Protein AF-A0A2R6JJR9-F1 (afdb_monomer_lite)

pLDDT: mean 79.27, std 25.03, range [27.88, 98.44]

Secondary structure (DSSP, 8-state):
----SPPPBHHHHPEEPP---TTTHHHHHHHHHHTT-SEEEEGGGTEEEETTTTEEEE--GGGEE-TT-BHHHHHHHHHHSS-EEEESSGGGT--TT-----------------------------PPP--------------------PPPP----------------------TTSEEEE-TTGGGSHHHHHHHHHHHHHHHHHHHHHHHTT--GGGGGGGS-HHHHHHHHHHHTTT----GGGG--HHHHHHHHHHS-HHHHHHTT-SSGGGGHHHHHHHHHHHHHT-TTS-S-SSTHHHHHHHHHHHHHHHHHHHHHHHTT--

Sequence (327 aa):
MDLPASDPVADAIAEPARVESKATYEDAVDEFRSRNYTYLPLPEDGEYYHVKEGWFGDLRPEQVVAPDEDLLTVMELLREAPFVLVDYGGTDAAGPGGAPSGSGSGDVPAGRWTAGQGSDEGVPELEPSGQGSDEGVPELEPSGQGSDEGVPEREPSEQGSDGDAVDGEPSGRNHGSGYGIITVSDVNKRPTHEMLYPVIAELAGLIARRIEARYDSRELFDLLDDRTVGGWVKDERKDVELHVAESMDLGEMARVLRSSPDELAKSCGFRSPEDLDDLDRIRDLRNRVMHANRSLVRRREDIGTTLETVERAVGLIERANSGAAFE

Radius of gyration: 27.7 Å; chains: 1; bounding box: 57×89×66 Å

Foldseek 3Di:
DDDDDLQQFPLNLWDQADADAPVCVVVCLVVCVVVVHQWHHHVVHQWIAGSPVGDIDGNDPLLEAERSHHVLSLLVCQLPDQKGKYFQPVPVVDDPDDDPPPPPDDDDPDPDDDDDDDDDDDDDDDDDDDDDDDDDDDDDDDDDDDDDDDDDDDDDDDDDDPDDPDPDDPPDPPSVRRMTMGGLQSCLALSVLVNLVVLLVLLLVQLLVLCVVPDAQVVLPVLDDPVLVVVVVVCVVVVNPDRSSVSDALVSSLSCCLVDPVVSVVLLQDPDNVLSVLSVLSSVLVVQSVDSVHGSGDDSNSSVSNSVSSVSSVNSSVRNVVVVVPD

Structure (mmCIF, N/CA/C/O backbone):
data_AF-A0A2R6JJR9-F1
#
_entry.id   AF-A0A2R6JJR9-F1
#
loop_
_atom_site.group_PDB
_atom_site.id
_atom_site.type_symbol
_atom_site.label_atom_id
_atom_site.label_alt_id
_atom_site.label_comp_id
_atom_site.label_asym_id
_atom_site.label_entity_id
_atom_site.label_seq_id
_atom_site.pdbx_PDB_ins_code
_atom_site.Cartn_x
_atom_site.Cartn_y
_atom_site.Cartn_z
_atom_site.occupancy
_atom_site.B_iso_or_equiv
_atom_site.auth_seq_id
_atom_site.auth_comp_id
_atom_site.auth_asym_id
_atom_site.auth_atom_id
_atom_site.pdbx_PDB_model_num
ATOM 1 N N . MET A 1 1 ? -5.833 10.684 -16.729 1.00 40.06 1 MET A N 1
ATOM 2 C CA . MET A 1 1 ? -5.465 9.299 -17.064 1.00 40.06 1 MET A CA 1
ATOM 3 C C . MET A 1 1 ? -6.262 8.473 -16.085 1.00 40.06 1 MET A C 1
ATOM 5 O O . MET A 1 1 ? -6.005 8.600 -14.899 1.00 40.06 1 MET A O 1
ATOM 9 N N . ASP A 1 2 ? -7.337 7.842 -16.556 1.00 39.12 2 ASP A N 1
ATOM 10 C CA . ASP A 1 2 ? -8.269 7.109 -15.695 1.00 39.12 2 ASP A CA 1
ATOM 11 C C . ASP A 1 2 ? -7.633 5.783 -15.290 1.00 39.12 2 ASP A C 1
ATOM 13 O O . ASP A 1 2 ? -7.349 4.940 -16.144 1.00 39.12 2 ASP A O 1
ATOM 17 N N . LEU A 1 3 ? -7.392 5.623 -13.993 1.00 41.38 3 LEU A N 1
ATOM 18 C CA . LEU A 1 3 ? -7.076 4.332 -13.403 1.00 41.38 3 LEU A CA 1
ATOM 19 C C . LEU A 1 3 ? -8.398 3.570 -13.201 1.00 41.38 3 LEU A C 1
ATOM 21 O O . LEU A 1 3 ? -9.334 4.124 -12.624 1.00 41.38 3 LEU A O 1
ATOM 25 N N . PRO A 1 4 ? -8.523 2.325 -13.687 1.00 38.62 4 PRO A N 1
ATOM 26 C CA . PRO A 1 4 ? -9.709 1.515 -13.470 1.00 38.62 4 PRO A CA 1
ATOM 27 C C . PRO A 1 4 ? -9.610 0.808 -12.114 1.00 38.62 4 PRO A C 1
ATOM 29 O O . PRO A 1 4 ? -8.845 -0.139 -11.970 1.00 38.62 4 PRO A O 1
ATOM 32 N N . ALA A 1 5 ? -10.373 1.276 -11.133 1.00 47.69 5 ALA A N 1
ATOM 33 C CA . ALA A 1 5 ? -10.938 0.537 -9.999 1.00 47.69 5 ALA A CA 1
ATOM 34 C C . ALA A 1 5 ? -11.507 1.587 -9.044 1.00 47.69 5 ALA A C 1
ATOM 36 O O . ALA A 1 5 ? -10.912 2.649 -8.892 1.00 47.69 5 ALA A O 1
ATOM 37 N N . SER A 1 6 ? -12.646 1.326 -8.403 1.00 60.94 6 SER A N 1
ATOM 38 C CA . SER A 1 6 ? -13.014 2.117 -7.228 1.00 60.94 6 SER A CA 1
ATOM 39 C C . SER A 1 6 ? -11.827 2.088 -6.269 1.00 60.94 6 SER A C 1
ATOM 41 O O . SER A 1 6 ? -11.412 0.983 -5.897 1.00 60.94 6 SER A O 1
ATOM 43 N N . ASP A 1 7 ? -11.280 3.252 -5.913 1.00 78.19 7 ASP A N 1
ATOM 44 C CA . ASP A 1 7 ? -10.229 3.324 -4.904 1.00 78.19 7 ASP A CA 1
ATOM 45 C C . ASP A 1 7 ? -10.719 2.522 -3.695 1.00 78.19 7 ASP A C 1
ATOM 47 O O . ASP A 1 7 ? -11.843 2.744 -3.232 1.00 78.19 7 ASP A O 1
ATOM 51 N N . PRO A 1 8 ? -9.992 1.481 -3.264 1.00 86.06 8 PRO A N 1
ATOM 52 C CA . PRO A 1 8 ? -10.435 0.698 -2.133 1.00 86.06 8 PRO A CA 1
ATOM 53 C C . PRO A 1 8 ? -10.506 1.635 -0.933 1.00 86.06 8 PRO A C 1
ATOM 55 O O . PRO A 1 8 ? -9.576 2.390 -0.658 1.00 86.06 8 PRO A O 1
ATOM 58 N N . VAL A 1 9 ? -11.649 1.591 -0.261 1.00 95.12 9 VAL A N 1
ATOM 59 C CA . VAL A 1 9 ? -12.008 2.511 0.818 1.00 95.12 9 VAL A CA 1
ATOM 60 C C . VAL A 1 9 ? -11.880 1.841 2.182 1.00 95.12 9 VAL A C 1
ATOM 62 O O . VAL A 1 9 ? -11.740 0.618 2.281 1.00 95.12 9 VAL A O 1
ATOM 65 N N . ALA A 1 10 ? -11.962 2.633 3.247 1.00 96.50 10 ALA A N 1
ATOM 66 C CA . ALA A 1 10 ? -11.899 2.183 4.634 1.00 96.50 10 ALA A CA 1
ATOM 67 C C . ALA A 1 10 ? -12.808 0.970 4.924 1.00 96.50 10 ALA A C 1
ATOM 69 O O . ALA A 1 10 ? -12.357 -0.008 5.528 1.00 96.50 10 ALA A O 1
ATOM 70 N N . ASP A 1 11 ? -14.054 0.979 4.434 1.00 95.62 11 ASP A N 1
ATOM 71 C CA . ASP A 1 11 ? -15.008 -0.126 4.622 1.00 95.62 11 ASP A CA 1
ATOM 72 C C . ASP A 1 11 ? -14.499 -1.477 4.088 1.00 95.62 11 ASP A C 1
ATOM 74 O O . ASP A 1 11 ? -14.775 -2.534 4.660 1.00 95.62 11 ASP A O 1
ATOM 78 N N . ALA A 1 12 ? -13.683 -1.464 3.029 1.00 95.62 12 ALA A N 1
ATOM 79 C CA . ALA A 1 12 ? -13.187 -2.687 2.407 1.00 95.62 12 ALA A CA 1
ATOM 80 C C . ALA A 1 12 ? -12.312 -3.521 3.360 1.00 95.62 12 ALA A C 1
ATOM 82 O O . ALA A 1 12 ? -12.248 -4.749 3.223 1.00 95.62 12 ALA A O 1
ATOM 83 N N . ILE A 1 13 ? -11.652 -2.875 4.329 1.00 96.44 13 ILE A N 1
ATOM 84 C CA . ILE A 1 13 ? -10.764 -3.537 5.295 1.00 96.44 13 ILE A CA 1
ATOM 85 C C . ILE A 1 13 ? -11.248 -3.454 6.742 1.00 96.44 13 ILE A C 1
ATOM 87 O O . ILE A 1 13 ? -10.651 -4.113 7.594 1.00 96.44 13 ILE A O 1
ATOM 91 N N . ALA A 1 14 ? -12.296 -2.689 7.037 1.00 97.00 14 ALA A N 1
ATOM 92 C CA . ALA A 1 14 ? -12.828 -2.564 8.386 1.00 97.00 14 ALA A CA 1
ATOM 93 C C . ALA A 1 14 ? -13.440 -3.877 8.893 1.00 97.00 14 ALA A C 1
ATOM 95 O O . ALA A 1 14 ? -14.083 -4.624 8.154 1.00 97.00 14 ALA A O 1
ATOM 96 N N . GLU A 1 15 ? -13.232 -4.155 10.179 1.00 95.19 15 GLU A N 1
ATOM 97 C CA . GLU A 1 15 ? -13.967 -5.189 10.907 1.00 95.19 15 GLU A CA 1
ATOM 98 C C . GLU A 1 15 ? -15.086 -4.548 11.733 1.00 95.19 15 GLU A C 1
ATOM 100 O O . GLU A 1 15 ? -14.897 -3.442 12.243 1.00 95.19 15 GLU A O 1
ATOM 105 N N . PRO A 1 16 ? -16.232 -5.218 11.938 1.00 94.38 16 PRO A N 1
ATOM 106 C CA . PRO A 1 16 ? -17.281 -4.709 12.812 1.00 94.38 16 PRO A CA 1
ATOM 107 C C . PRO A 1 16 ? -16.747 -4.390 14.215 1.00 94.38 16 PRO A C 1
ATOM 109 O O . PRO A 1 16 ? -16.177 -5.252 14.892 1.00 94.38 16 PRO A O 1
ATOM 112 N N . ALA A 1 17 ? -16.961 -3.157 14.671 1.00 93.94 17 ALA A N 1
ATOM 113 C CA . ALA A 1 17 ? -16.521 -2.707 15.981 1.00 93.94 17 ALA A CA 1
ATOM 114 C C . ALA A 1 17 ? -17.682 -2.728 16.968 1.00 93.94 17 ALA A C 1
ATOM 116 O O . ALA A 1 17 ? -18.735 -2.130 16.740 1.00 93.94 17 ALA A O 1
ATOM 117 N N . ARG A 1 18 ? -17.469 -3.367 18.119 1.00 93.81 18 ARG A N 1
ATOM 118 C CA . ARG A 1 18 ? -18.309 -3.113 19.285 1.00 93.81 18 ARG A CA 1
ATOM 119 C C . ARG A 1 18 ? -17.756 -1.894 20.015 1.00 93.81 18 ARG A C 1
ATOM 121 O O . ARG A 1 18 ? -16.581 -1.874 20.375 1.00 93.81 18 ARG A O 1
ATOM 128 N N . VAL A 1 19 ? -18.618 -0.911 20.221 1.00 94.12 19 VAL A N 1
ATOM 129 C CA . VAL A 1 19 ? -18.321 0.329 20.938 1.00 94.12 19 VAL A CA 1
ATOM 130 C C . VAL A 1 19 ? -19.125 0.370 22.234 1.00 94.12 19 VAL A C 1
ATOM 132 O O . VAL A 1 19 ? -20.169 -0.275 22.332 1.00 94.12 19 VAL A O 1
ATOM 135 N N . GLU A 1 20 ? -18.628 1.088 23.233 1.00 95.25 20 GLU A N 1
ATOM 136 C CA . GLU A 1 20 ? -19.298 1.271 24.527 1.00 95.25 20 GLU A CA 1
ATOM 137 C C . GLU A 1 20 ? -19.241 2.749 24.940 1.00 95.25 20 GLU A C 1
ATOM 139 O O . GLU A 1 20 ? -18.676 3.577 24.231 1.00 95.25 20 GLU A O 1
ATOM 144 N N . SER A 1 21 ? -19.809 3.080 26.099 1.00 95.56 21 SER A N 1
ATOM 145 C CA . SER A 1 21 ? -19.647 4.390 26.741 1.00 95.56 21 SER A CA 1
ATOM 146 C C . SER A 1 21 ? -18.877 4.252 28.054 1.00 95.56 21 SER A C 1
ATOM 148 O O . SER A 1 21 ? -18.815 3.167 28.639 1.00 95.56 21 SER A O 1
ATOM 150 N N . LYS A 1 22 ? -18.370 5.351 28.611 1.00 96.12 22 LYS A N 1
ATOM 151 C CA . LYS A 1 22 ? -17.811 5.402 29.973 1.00 96.12 22 LYS A CA 1
ATOM 152 C C . LYS A 1 22 ? -18.778 4.907 31.046 1.00 96.12 22 LYS A C 1
ATOM 154 O O . LYS A 1 22 ? -18.336 4.487 32.111 1.00 96.12 22 LYS A O 1
ATOM 159 N N . ALA A 1 23 ? -20.084 4.963 30.797 1.00 96.06 23 ALA A N 1
ATOM 160 C CA . ALA A 1 23 ? -21.083 4.458 31.730 1.00 96.06 23 ALA A CA 1
ATOM 161 C C . ALA A 1 23 ? -21.238 2.929 31.674 1.00 96.06 23 ALA A C 1
ATOM 163 O O . ALA A 1 23 ? -21.676 2.343 32.661 1.00 96.06 23 ALA A O 1
ATOM 164 N N . THR A 1 24 ? -20.895 2.292 30.549 1.00 95.44 24 THR A N 1
ATOM 165 C CA . THR A 1 24 ? -21.134 0.858 30.297 1.00 95.44 24 THR A CA 1
ATOM 166 C C . THR A 1 24 ? -19.859 0.035 30.107 1.00 95.44 24 THR A C 1
ATOM 168 O O . THR A 1 24 ? -19.922 -1.193 30.113 1.00 95.44 24 THR A O 1
ATOM 171 N N . TYR A 1 25 ? -18.688 0.671 29.972 1.00 96.50 25 TYR A N 1
ATOM 172 C CA . TYR A 1 25 ? -17.451 -0.028 29.609 1.00 96.50 25 TYR A CA 1
ATOM 173 C C . TYR A 1 25 ? -17.051 -1.115 30.617 1.00 96.50 25 TYR A C 1
ATOM 175 O O . TYR A 1 25 ? -16.589 -2.172 30.196 1.00 96.50 25 TYR A O 1
ATOM 183 N N . GLU A 1 26 ? -17.246 -0.898 31.925 1.00 96.69 26 GLU A N 1
ATOM 184 C CA . GLU A 1 26 ? -16.832 -1.850 32.972 1.00 96.69 26 GLU A CA 1
ATOM 185 C C . GLU A 1 26 ? -17.475 -3.226 32.780 1.00 96.69 26 GLU A C 1
ATOM 187 O O . GLU A 1 26 ? -16.796 -4.243 32.921 1.00 96.69 26 GLU A O 1
ATOM 192 N N . ASP A 1 27 ? -18.742 -3.250 32.358 1.00 95.25 27 ASP A N 1
ATOM 193 C CA . ASP A 1 27 ? -19.488 -4.480 32.091 1.00 95.25 27 ASP A CA 1
ATOM 194 C C . ASP A 1 27 ? -18.963 -5.215 30.842 1.00 95.25 27 ASP A C 1
ATOM 196 O O . ASP A 1 27 ? -19.066 -6.440 30.738 1.00 95.25 27 ASP A O 1
ATOM 200 N N . ALA A 1 28 ? -18.368 -4.487 29.892 1.00 95.00 28 ALA A N 1
ATOM 201 C CA . ALA A 1 28 ? -17.847 -5.028 28.637 1.00 95.00 28 ALA A CA 1
ATOM 202 C C . ALA A 1 28 ? -16.363 -5.437 28.704 1.00 95.00 28 ALA A C 1
ATOM 204 O O . ALA A 1 28 ? -15.919 -6.274 27.911 1.00 95.00 28 ALA A O 1
ATOM 205 N N . VAL A 1 29 ? -15.576 -4.885 29.637 1.00 96.62 29 VAL A N 1
ATOM 206 C CA . VAL A 1 29 ? -14.116 -5.102 29.711 1.00 96.62 29 VAL A CA 1
ATOM 207 C C . VAL A 1 29 ? -13.753 -6.582 29.831 1.00 96.62 29 VAL A C 1
ATOM 209 O O . VAL A 1 29 ? -12.819 -7.037 29.165 1.00 96.62 29 VAL A O 1
ATOM 212 N N . ASP A 1 30 ? -14.478 -7.352 30.643 1.00 95.81 30 ASP A N 1
ATOM 213 C CA . ASP A 1 30 ? -14.195 -8.780 30.824 1.00 95.81 30 ASP A CA 1
ATOM 214 C C . ASP A 1 30 ? -14.469 -9.594 29.553 1.00 95.81 30 ASP A C 1
ATOM 216 O O . ASP A 1 30 ? -13.691 -10.490 29.210 1.00 95.81 30 ASP A O 1
ATOM 220 N N . GLU A 1 31 ? -15.512 -9.243 28.798 1.00 94.44 31 GLU A N 1
ATOM 221 C CA . GLU A 1 31 ? -15.790 -9.861 27.501 1.00 94.44 31 GLU A CA 1
ATOM 222 C C . GLU A 1 31 ? -14.672 -9.550 26.502 1.00 94.44 31 GLU A C 1
ATOM 224 O O . GLU A 1 31 ? -14.120 -10.468 25.889 1.00 94.44 31 GLU A O 1
ATOM 229 N N . PHE A 1 32 ? -14.281 -8.280 26.378 1.00 95.25 32 PHE A N 1
ATOM 230 C CA . PHE A 1 32 ? -13.200 -7.862 25.483 1.00 95.25 32 PHE A CA 1
ATOM 231 C C . PHE A 1 32 ? -11.877 -8.542 25.837 1.00 95.25 32 PHE A C 1
ATOM 233 O O . PHE A 1 32 ? -11.164 -9.026 24.954 1.00 95.25 32 PHE A O 1
ATOM 240 N N . ARG A 1 33 ? -11.580 -8.660 27.135 1.00 95.62 33 ARG A N 1
ATOM 241 C CA . ARG A 1 33 ? -10.405 -9.376 27.637 1.00 95.62 33 ARG A CA 1
ATOM 242 C C . ARG A 1 33 ? -10.459 -10.859 27.276 1.00 95.62 33 ARG A C 1
ATOM 244 O O . ARG A 1 33 ? -9.451 -11.402 26.832 1.00 95.62 33 ARG A O 1
ATOM 251 N N . SER A 1 34 ? -11.620 -11.505 27.413 1.00 95.31 34 SER A N 1
ATOM 252 C CA . SER A 1 34 ? -11.801 -12.922 27.059 1.00 95.31 34 SER A CA 1
ATOM 253 C C . SER A 1 34 ? -11.614 -13.198 25.561 1.00 95.31 34 SER A C 1
ATOM 255 O O . SER A 1 34 ? -11.150 -14.272 25.186 1.00 95.31 34 SER A O 1
ATOM 257 N N . ARG A 1 35 ? -11.917 -12.206 24.713 1.00 93.88 35 ARG A N 1
ATOM 258 C CA . ARG A 1 35 ? -11.716 -12.243 23.256 1.00 93.88 35 ARG A CA 1
ATOM 259 C C . ARG A 1 35 ? -10.340 -11.747 22.813 1.00 93.88 35 ARG A C 1
ATOM 261 O O . ARG A 1 35 ? -10.064 -11.721 21.620 1.00 93.88 35 ARG A O 1
ATOM 268 N N . ASN A 1 36 ? -9.471 -11.390 23.761 1.00 94.62 36 ASN A N 1
ATOM 269 C CA . ASN A 1 36 ? -8.127 -10.875 23.507 1.00 94.62 36 ASN A CA 1
ATOM 270 C C . ASN A 1 36 ? -8.108 -9.594 22.645 1.00 94.62 36 ASN A C 1
ATOM 272 O O . ASN A 1 36 ? -7.171 -9.364 21.879 1.00 94.62 36 ASN A O 1
ATOM 276 N N . TYR A 1 37 ? -9.132 -8.746 22.776 1.00 94.38 37 TYR A N 1
ATOM 277 C CA . TYR A 1 37 ? -9.118 -7.418 22.171 1.00 94.38 37 TYR A CA 1
ATOM 278 C C . TYR A 1 37 ? -8.185 -6.483 22.942 1.00 94.38 37 TYR A C 1
ATOM 280 O O . TYR A 1 37 ? -8.121 -6.510 24.172 1.00 94.38 37 TYR A O 1
ATOM 288 N N . THR A 1 38 ? -7.448 -5.649 22.205 1.00 96.38 38 THR A N 1
ATOM 289 C CA . THR A 1 38 ? -6.488 -4.706 22.804 1.00 96.38 38 THR A CA 1
ATOM 290 C C . THR A 1 38 ? -7.173 -3.413 23.243 1.00 96.38 38 THR A C 1
ATOM 292 O O . THR A 1 38 ? -6.866 -2.887 24.314 1.00 96.38 38 THR A O 1
ATOM 295 N N . TYR A 1 39 ? -8.132 -2.941 22.445 1.00 97.50 39 TYR A N 1
ATOM 296 C CA . TYR A 1 39 ? -8.800 -1.658 22.624 1.00 97.50 39 TYR A CA 1
ATOM 297 C C . TYR A 1 39 ? -10.319 -1.838 22.658 1.00 97.50 39 TYR A C 1
ATOM 299 O O . TYR A 1 39 ? -10.865 -2.650 21.911 1.00 97.50 39 TYR A O 1
ATOM 307 N N . LEU A 1 40 ? -10.978 -1.072 23.524 1.00 97.50 40 LEU A N 1
ATOM 308 C CA . LEU A 1 40 ? -12.426 -0.890 23.568 1.00 97.50 40 LEU A CA 1
ATOM 309 C C . LEU A 1 40 ? -12.730 0.577 23.211 1.00 97.50 40 LEU A C 1
ATOM 311 O O . LEU A 1 40 ? -12.427 1.453 24.024 1.00 97.50 40 LEU A O 1
ATOM 315 N N . PRO A 1 41 ? -13.256 0.870 22.010 1.00 97.44 41 PRO A N 1
ATOM 316 C CA . PRO A 1 41 ? -13.548 2.241 21.598 1.00 97.44 41 PRO A CA 1
ATOM 317 C C . PRO A 1 41 ? -14.772 2.821 22.321 1.00 97.44 41 PRO A C 1
ATOM 319 O O . PRO A 1 41 ? -15.778 2.126 22.483 1.00 97.44 41 PRO A O 1
ATOM 322 N N . LEU A 1 42 ? -14.687 4.098 22.711 1.00 97.19 42 LEU A N 1
ATOM 323 C CA . LEU A 1 42 ? -15.734 4.862 23.401 1.00 97.19 42 LEU A CA 1
ATOM 324 C C . LEU A 1 42 ? -16.021 6.176 22.639 1.00 97.19 42 LEU A C 1
ATOM 326 O O . LEU A 1 42 ? -15.681 7.261 23.117 1.00 97.19 42 LEU A O 1
ATOM 330 N N . PRO A 1 43 ? -16.584 6.106 21.417 1.00 95.75 43 PRO A N 1
ATOM 331 C CA . PRO A 1 43 ? -16.668 7.256 20.517 1.00 95.75 43 PRO A CA 1
ATOM 332 C C . PRO A 1 43 ? -17.527 8.404 21.061 1.00 95.75 43 PRO A C 1
ATOM 334 O O . PRO A 1 43 ? -17.165 9.561 20.865 1.00 95.75 43 PRO A O 1
ATOM 337 N N . GLU A 1 44 ? -18.609 8.115 21.794 1.00 94.12 44 GLU A N 1
ATOM 338 C CA . GLU A 1 44 ? -19.463 9.147 22.411 1.00 94.12 44 GLU A CA 1
ATOM 339 C C . GLU A 1 44 ? -18.725 9.970 23.480 1.00 94.12 44 GLU A C 1
ATOM 341 O O . GLU A 1 44 ? -19.036 11.144 23.690 1.00 94.12 44 GLU A O 1
ATOM 346 N N . ASP A 1 45 ? -17.730 9.366 24.131 1.00 97.19 45 ASP A N 1
ATOM 347 C CA . ASP A 1 45 ? -16.900 10.000 25.156 1.00 97.19 45 ASP A CA 1
ATOM 348 C C . ASP A 1 45 ? -15.604 10.603 24.584 1.00 97.19 45 ASP A C 1
ATOM 350 O O . ASP A 1 45 ? -14.875 11.284 25.306 1.00 97.19 45 ASP A O 1
ATOM 354 N N . GLY A 1 46 ? -15.308 10.378 23.297 1.00 96.94 46 GLY A N 1
ATOM 355 C CA . GLY A 1 46 ? -14.060 10.816 22.666 1.00 96.94 46 GLY A CA 1
ATOM 356 C C . GLY A 1 46 ? -12.823 10.100 23.213 1.00 96.94 46 GLY A C 1
ATOM 357 O O . GLY A 1 46 ? -11.738 10.678 23.251 1.00 96.94 46 GLY A O 1
ATOM 358 N N . GLU A 1 47 ? -12.964 8.844 23.643 1.00 98.25 47 GLU A N 1
ATOM 359 C CA . GLU A 1 47 ? -11.893 8.062 24.268 1.00 98.25 47 GLU A CA 1
ATOM 360 C C . GLU A 1 47 ? -11.876 6.605 23.789 1.00 98.25 47 GLU A C 1
ATOM 362 O O . GLU A 1 47 ? -12.721 6.129 23.029 1.00 98.25 47 GLU A O 1
ATOM 367 N N . TYR A 1 48 ? -10.883 5.859 24.256 1.00 98.12 48 TYR A N 1
ATOM 368 C CA . TYR A 1 48 ? -10.854 4.407 24.201 1.00 98.12 48 TYR A CA 1
ATOM 369 C C . TYR A 1 48 ? -10.198 3.842 25.458 1.00 98.12 48 TYR A C 1
ATOM 371 O O . TYR A 1 48 ? -9.382 4.494 26.109 1.00 98.12 48 TYR A O 1
ATOM 379 N N . TYR A 1 49 ? -10.523 2.598 25.790 1.00 98.25 49 TYR A N 1
ATOM 380 C CA . TYR A 1 49 ? -9.949 1.894 26.930 1.00 98.25 49 TYR A CA 1
ATOM 381 C C . TYR A 1 49 ? -8.959 0.816 26.474 1.00 98.25 49 TYR A C 1
ATOM 383 O O . TYR A 1 49 ? -9.287 -0.048 25.655 1.00 98.25 49 TYR A O 1
ATOM 391 N N . HIS A 1 50 ? -7.740 0.835 27.017 1.00 98.19 50 HIS A N 1
ATOM 392 C CA . HIS A 1 50 ? -6.738 -0.199 26.771 1.00 98.19 50 HIS A CA 1
ATOM 393 C C . HIS A 1 50 ? -6.986 -1.406 27.690 1.00 98.19 50 HIS A C 1
ATOM 395 O O . HIS A 1 50 ? -6.524 -1.452 28.829 1.00 98.19 50 HIS A O 1
ATOM 401 N N . VAL A 1 51 ? -7.638 -2.447 27.171 1.00 97.12 51 VAL A N 1
ATOM 402 C CA . VAL A 1 51 ? -8.193 -3.583 27.942 1.00 97.12 51 VAL A CA 1
ATOM 403 C C . VAL A 1 51 ? -7.161 -4.294 28.830 1.00 97.12 51 VAL A C 1
ATOM 405 O O . VAL A 1 51 ? -7.461 -4.708 29.956 1.00 97.12 51 VAL A O 1
ATOM 408 N N . LYS A 1 52 ? -5.935 -4.454 28.319 1.00 95.94 52 LYS A N 1
ATOM 409 C CA . LYS A 1 52 ? -4.844 -5.156 29.015 1.00 95.94 52 LYS A CA 1
ATOM 410 C C . LYS A 1 52 ? -4.124 -4.307 30.068 1.00 95.94 52 LYS A C 1
ATOM 412 O O . LYS A 1 52 ? -3.713 -4.848 31.088 1.00 95.94 52 LYS A O 1
ATOM 417 N N . GLU A 1 53 ? -3.938 -3.017 29.806 1.00 97.56 53 GLU A N 1
ATOM 418 C CA . GLU A 1 53 ? -3.129 -2.123 30.645 1.00 97.56 53 GLU A CA 1
ATOM 419 C C . GLU A 1 53 ? -3.983 -1.274 31.593 1.00 97.56 53 GLU A C 1
ATOM 421 O O . GLU A 1 53 ? -3.473 -0.755 32.581 1.00 97.56 53 GLU A O 1
ATOM 426 N N . GLY A 1 54 ? -5.289 -1.188 31.340 1.00 97.56 54 GLY A N 1
ATOM 427 C CA . GLY A 1 54 ? -6.264 -0.605 32.249 1.00 97.56 54 GLY A CA 1
ATOM 428 C C . GLY A 1 54 ? -6.290 0.923 32.286 1.00 97.56 54 GLY A C 1
ATOM 429 O O . GLY A 1 54 ? -6.656 1.484 33.316 1.00 97.56 54 GLY A O 1
ATOM 430 N N . TRP A 1 55 ? -5.897 1.596 31.203 1.00 98.00 55 TRP A N 1
ATOM 431 C CA . TRP A 1 55 ? -5.899 3.059 31.090 1.00 98.00 55 TRP A CA 1
ATOM 432 C C . TRP A 1 55 ? -6.766 3.548 29.922 1.00 98.00 55 TRP A C 1
ATOM 434 O O . TRP A 1 55 ? -7.069 2.789 28.999 1.00 98.00 55 TRP A O 1
ATOM 444 N N . PHE A 1 56 ? -7.164 4.821 29.984 1.00 98.25 56 PHE A N 1
ATOM 445 C CA . PHE A 1 56 ? -7.940 5.511 28.951 1.00 98.25 56 PHE A CA 1
ATOM 446 C C . PHE A 1 56 ? -7.039 6.370 28.074 1.00 98.25 56 PHE A C 1
ATOM 448 O O . PHE A 1 56 ? -6.209 7.116 28.598 1.00 98.25 56 PHE A O 1
ATOM 455 N N . GLY A 1 57 ? -7.216 6.270 26.761 1.00 97.94 57 GLY A N 1
ATOM 456 C CA . GLY A 1 57 ? -6.585 7.148 25.786 1.00 97.94 57 GLY A CA 1
ATOM 457 C C . GLY A 1 57 ? -7.602 8.025 25.073 1.00 97.94 57 GLY A C 1
ATOM 458 O O . GLY A 1 57 ? -8.767 7.652 24.950 1.00 97.94 57 GLY A O 1
ATOM 459 N N . ASP A 1 58 ? -7.133 9.163 24.572 1.00 98.12 58 ASP A N 1
ATOM 460 C CA . ASP A 1 58 ? -7.951 10.095 23.800 1.00 98.12 58 ASP A CA 1
ATOM 461 C C . ASP A 1 58 ? -8.212 9.531 22.395 1.00 98.12 58 ASP A C 1
ATOM 463 O O . ASP A 1 58 ? -7.276 9.138 21.691 1.00 98.12 58 ASP A O 1
ATOM 467 N N . LEU A 1 59 ? -9.477 9.508 21.974 1.00 97.81 59 LEU A N 1
ATOM 468 C CA . LEU A 1 59 ? -9.882 9.202 20.605 1.00 97.81 59 LEU A CA 1
ATOM 469 C C . LEU A 1 59 ? -10.048 10.524 19.855 1.00 97.81 59 LEU A C 1
ATOM 471 O O . LEU A 1 59 ? -11.016 11.258 20.053 1.00 97.81 59 LEU A O 1
ATOM 475 N N . ARG A 1 60 ? -9.077 10.844 19.001 1.00 97.50 60 ARG A N 1
ATOM 476 C CA . ARG A 1 60 ? -9.081 12.098 18.241 1.00 97.50 60 ARG A CA 1
ATOM 477 C C . ARG A 1 60 ? -10.190 12.076 17.178 1.00 97.50 60 ARG A C 1
ATOM 479 O O . ARG A 1 60 ? -10.409 11.014 16.591 1.00 97.50 60 ARG A O 1
ATOM 486 N N . PRO A 1 61 ? -10.839 13.212 16.863 1.00 96.31 61 PRO A N 1
ATOM 487 C CA . PRO A 1 61 ? -11.868 13.270 15.823 1.00 96.31 61 PRO A CA 1
ATOM 488 C C . PRO A 1 61 ? -11.403 12.729 14.465 1.00 96.31 61 PRO A C 1
ATOM 490 O O . PRO A 1 61 ? -12.167 12.064 13.780 1.00 96.31 61 PRO A O 1
ATOM 493 N N . GLU A 1 62 ? -10.135 12.939 14.105 1.00 97.06 62 GLU A N 1
ATOM 494 C CA . GLU A 1 62 ? -9.554 12.478 12.838 1.00 97.06 62 GLU A CA 1
ATOM 495 C C . GLU A 1 62 ? -9.378 10.951 12.783 1.00 97.06 62 GLU A C 1
ATOM 497 O O . GLU A 1 62 ? -9.164 10.397 11.713 1.00 97.06 62 GLU A O 1
ATOM 502 N N . GLN A 1 63 ? -9.460 10.248 13.921 1.00 97.44 63 GLN A N 1
ATOM 503 C CA . GLN A 1 63 ? -9.457 8.781 13.950 1.00 97.44 63 GLN A CA 1
ATOM 504 C C . GLN A 1 63 ? -10.812 8.179 13.578 1.00 97.44 63 GLN A C 1
ATOM 506 O O . GLN A 1 63 ? -10.901 6.956 13.500 1.00 97.44 63 GLN A O 1
ATOM 511 N N . VAL A 1 64 ? -11.855 8.990 13.401 1.00 97.12 64 VAL A N 1
ATOM 512 C CA . VAL A 1 64 ? -13.179 8.543 12.967 1.00 97.12 64 VAL A CA 1
ATOM 513 C C . VAL A 1 64 ? -13.366 8.986 11.521 1.00 97.12 64 VAL A C 1
ATOM 515 O O . VAL A 1 64 ? -13.493 10.176 11.244 1.00 97.12 64 VAL A O 1
ATOM 518 N N . VAL A 1 65 ? -13.346 8.028 10.600 1.00 96.81 65 VAL A N 1
ATOM 519 C CA . VAL A 1 65 ? -13.412 8.273 9.156 1.00 96.81 65 VAL A CA 1
ATOM 520 C C . VAL A 1 65 ? -14.731 7.794 8.565 1.00 96.81 65 VAL A C 1
ATOM 522 O O . VAL A 1 65 ? -15.423 6.951 9.143 1.00 96.81 65 VAL A O 1
ATOM 525 N N . ALA A 1 66 ? -15.077 8.329 7.398 1.00 95.31 66 ALA A N 1
ATOM 526 C CA . ALA A 1 66 ? -16.222 7.857 6.636 1.00 95.31 66 ALA A CA 1
ATOM 527 C C . ALA A 1 66 ? -15.932 6.482 5.988 1.00 95.31 66 ALA A C 1
ATOM 529 O O . ALA A 1 66 ? -14.767 6.128 5.786 1.00 95.31 66 ALA A O 1
ATOM 530 N N . PRO A 1 67 ? -16.963 5.689 5.640 1.00 95.12 67 PRO A N 1
ATOM 531 C CA . PRO A 1 67 ? -16.782 4.385 4.995 1.00 95.12 67 PRO A CA 1
ATOM 532 C C . PRO A 1 67 ? -16.060 4.458 3.649 1.00 95.12 67 PRO A C 1
ATOM 534 O O . PRO A 1 67 ? -15.368 3.509 3.282 1.00 95.12 67 PRO A O 1
ATOM 537 N N . ASP A 1 68 ? -16.219 5.578 2.942 1.00 94.31 68 ASP A N 1
ATOM 538 C CA . ASP A 1 68 ? -15.628 5.889 1.644 1.00 94.31 68 ASP A CA 1
ATOM 539 C C . ASP A 1 68 ? -14.266 6.604 1.734 1.00 94.31 68 ASP A C 1
ATOM 541 O O . ASP A 1 68 ? -13.734 7.032 0.713 1.00 94.31 68 ASP A O 1
ATOM 545 N N . GLU A 1 69 ? -13.684 6.723 2.933 1.00 95.88 69 GLU A N 1
ATOM 546 C CA . GLU A 1 69 ? -12.359 7.320 3.113 1.00 95.88 69 GLU A CA 1
ATOM 547 C C . GLU A 1 69 ? -11.269 6.493 2.416 1.00 95.88 69 GLU A C 1
ATOM 549 O O . GLU A 1 69 ? -11.276 5.259 2.466 1.00 95.88 69 GLU A O 1
ATOM 554 N N . ASP A 1 70 ? -10.304 7.182 1.806 1.00 95.12 70 ASP A N 1
ATOM 555 C CA . ASP A 1 70 ? -9.198 6.562 1.079 1.00 95.12 70 ASP A CA 1
ATOM 556 C C . ASP A 1 70 ? -8.267 5.762 2.010 1.00 95.12 70 ASP A C 1
ATOM 558 O O . ASP A 1 70 ? -7.919 6.180 3.122 1.00 95.12 70 ASP A O 1
ATOM 562 N N . LEU A 1 71 ? -7.822 4.591 1.550 1.00 96.44 71 LEU A N 1
ATOM 563 C CA . LEU A 1 71 ? -6.980 3.714 2.359 1.00 96.44 71 LEU A CA 1
ATOM 564 C C . LEU A 1 71 ? -5.576 4.272 2.632 1.00 96.44 71 LEU A C 1
ATOM 566 O O . LEU A 1 71 ? -5.002 3.912 3.664 1.00 96.44 71 LEU A O 1
ATOM 570 N N . LEU A 1 72 ? -5.013 5.153 1.794 1.00 95.69 72 LEU A N 1
ATOM 571 C CA . LEU A 1 72 ? -3.755 5.836 2.124 1.00 95.69 72 LEU A CA 1
ATOM 572 C C . LEU A 1 72 ? -3.971 6.826 3.272 1.00 95.69 72 LEU A C 1
ATOM 574 O O . LEU A 1 72 ? -3.142 6.861 4.185 1.00 95.69 72 LEU A O 1
ATOM 578 N N . THR A 1 73 ? -5.100 7.545 3.298 1.00 96.38 73 THR A N 1
ATOM 579 C CA . THR A 1 73 ? -5.484 8.383 4.450 1.00 96.38 73 THR A CA 1
ATOM 580 C C . THR A 1 73 ? -5.598 7.541 5.723 1.00 96.38 73 THR A C 1
ATOM 582 O O . THR A 1 73 ? -5.026 7.889 6.759 1.00 96.38 73 THR A O 1
ATOM 585 N N . VAL A 1 74 ? -6.276 6.389 5.656 1.00 97.88 74 VAL A N 1
ATOM 586 C CA . VAL A 1 74 ? -6.396 5.463 6.797 1.00 97.88 74 VAL A CA 1
ATOM 587 C C . VAL A 1 74 ? -5.024 4.978 7.273 1.00 97.88 74 VAL A C 1
ATOM 589 O O . VAL A 1 74 ? -4.756 4.946 8.477 1.00 97.88 74 VAL A O 1
ATOM 592 N N . MET A 1 75 ? -4.134 4.609 6.348 1.00 97.75 75 MET A N 1
ATOM 593 C CA . MET A 1 75 ? -2.768 4.208 6.681 1.00 97.75 75 MET A CA 1
ATOM 594 C C . MET A 1 75 ? -1.996 5.349 7.354 1.00 97.75 75 MET A C 1
ATOM 596 O O . MET A 1 75 ? -1.324 5.101 8.355 1.00 97.75 75 MET A O 1
ATOM 600 N N . GLU A 1 76 ? -2.115 6.585 6.869 1.00 97.44 76 GLU A N 1
ATOM 601 C CA . GLU A 1 76 ? -1.462 7.754 7.468 1.00 97.44 76 GLU A CA 1
ATOM 602 C C . GLU A 1 76 ? -1.931 7.969 8.915 1.00 97.44 76 GLU A C 1
ATOM 604 O O . GLU A 1 76 ? -1.106 8.098 9.821 1.00 97.44 76 GLU A O 1
ATOM 609 N N . LEU A 1 77 ? -3.240 7.875 9.172 1.00 98.00 77 LEU A N 1
ATOM 610 C CA . LEU A 1 77 ? -3.795 7.945 10.528 1.00 98.00 77 LEU A CA 1
ATOM 611 C C . LEU A 1 77 ? -3.236 6.838 11.436 1.00 98.00 77 LEU A C 1
ATOM 613 O O . LEU A 1 77 ? -2.850 7.103 12.581 1.00 98.00 77 LEU A O 1
ATOM 617 N N . LEU A 1 78 ? -3.132 5.605 10.927 1.00 98.00 78 LEU A N 1
ATOM 618 C CA . LEU A 1 78 ? -2.589 4.454 11.660 1.00 98.00 78 LEU A CA 1
ATOM 619 C C . LEU A 1 78 ? -1.096 4.573 12.003 1.00 98.00 78 LEU A C 1
ATOM 621 O O . LEU A 1 78 ? -0.623 3.814 12.854 1.00 98.00 78 L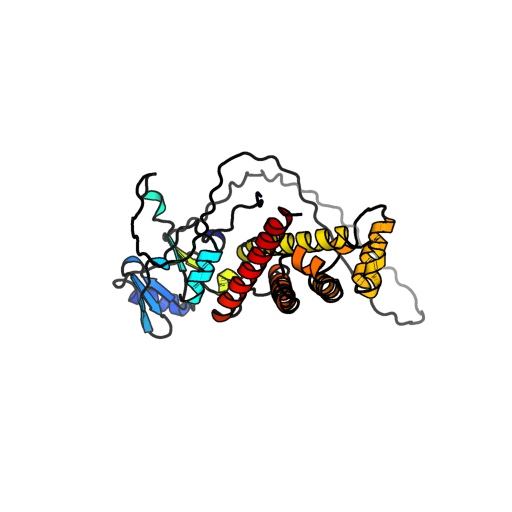EU A O 1
ATOM 625 N N . ARG A 1 79 ? -0.341 5.507 11.403 1.00 96.75 79 ARG A N 1
ATOM 626 C CA . ARG A 1 79 ? 1.057 5.776 11.798 1.00 96.75 79 ARG A CA 1
ATOM 627 C C . ARG A 1 79 ? 1.162 6.281 13.229 1.00 96.75 79 ARG A C 1
ATOM 629 O O . ARG A 1 79 ? 2.129 5.967 13.922 1.00 96.75 79 ARG A O 1
ATOM 636 N N . GLU A 1 80 ? 0.177 7.057 13.663 1.00 96.00 80 GLU A N 1
ATOM 637 C CA . GLU A 1 80 ? 0.152 7.674 14.988 1.00 96.00 80 GLU A CA 1
ATOM 638 C C . GLU A 1 80 ? -0.883 7.019 15.902 1.00 96.00 80 GLU A C 1
ATOM 640 O O . GLU A 1 80 ? -0.654 6.855 17.102 1.00 96.00 80 GLU A O 1
ATOM 645 N N . ALA A 1 81 ? -2.021 6.626 15.332 1.00 97.25 81 ALA A N 1
ATOM 646 C CA . ALA A 1 81 ? -3.154 6.100 16.066 1.00 97.25 81 ALA A CA 1
ATOM 647 C C . ALA A 1 81 ? -3.021 4.597 16.382 1.00 97.25 81 ALA A C 1
ATOM 649 O O . ALA A 1 81 ? -2.448 3.827 15.605 1.00 97.25 81 ALA A O 1
ATOM 650 N N . PRO A 1 82 ? -3.592 4.125 17.507 1.00 97.25 82 PRO A N 1
ATOM 651 C CA . PRO A 1 82 ? -3.692 2.697 17.790 1.00 97.25 82 PRO A CA 1
ATOM 652 C C . PRO A 1 82 ? -4.591 1.941 16.806 1.00 97.25 82 PRO A C 1
ATOM 654 O O . PRO A 1 82 ? -4.300 0.790 16.474 1.00 97.25 82 PRO A O 1
ATOM 657 N N . PHE A 1 83 ? -5.655 2.602 16.360 1.00 98.25 83 PHE A N 1
ATOM 658 C CA . PHE A 1 83 ? -6.655 2.131 15.412 1.00 98.25 83 PHE A CA 1
ATOM 659 C C . PHE A 1 83 ? -7.390 3.341 14.813 1.00 98.25 83 PHE A C 1
ATOM 661 O O . PHE A 1 83 ? -7.288 4.460 15.331 1.00 98.25 83 PHE A O 1
ATOM 668 N N . VAL A 1 84 ? -8.149 3.088 13.753 1.00 98.44 84 VAL A N 1
ATOM 669 C CA . VAL A 1 84 ? -9.083 4.021 13.111 1.00 98.44 84 VAL A CA 1
ATOM 670 C C . VAL A 1 84 ? -10.488 3.426 13.224 1.00 98.44 84 VAL A C 1
ATOM 672 O O . VAL A 1 84 ? -10.646 2.211 13.110 1.00 98.44 84 VAL A O 1
ATOM 675 N N . LEU A 1 85 ? -11.497 4.250 13.493 1.00 97.69 85 LEU A N 1
ATOM 676 C CA . LEU A 1 85 ? -12.904 3.862 13.443 1.00 97.69 85 LEU A CA 1
ATOM 677 C C . LEU A 1 85 ? -13.521 4.308 12.127 1.00 97.69 85 LEU A C 1
ATOM 679 O O . LEU A 1 85 ? -13.259 5.411 11.665 1.00 97.69 85 LEU A O 1
ATOM 683 N N . VAL A 1 86 ? -14.384 3.471 11.573 1.00 97.19 86 VAL A N 1
ATOM 684 C CA . VAL A 1 86 ? -15.208 3.792 10.408 1.00 97.19 86 VAL A CA 1
ATOM 685 C C . VAL A 1 86 ? -16.624 4.047 10.897 1.00 97.19 86 VAL A C 1
ATOM 687 O O . VAL A 1 86 ? -17.200 3.158 11.513 1.00 97.19 86 VAL A O 1
ATOM 690 N N . ASP A 1 87 ? -17.181 5.235 10.676 1.00 95.56 87 ASP A N 1
ATOM 691 C CA . ASP A 1 87 ? -18.541 5.583 11.107 1.00 95.56 87 ASP A CA 1
ATOM 692 C C . ASP A 1 87 ? -19.558 5.305 9.993 1.00 95.56 87 ASP A C 1
ATOM 694 O O . ASP A 1 87 ? -19.628 6.016 8.991 1.00 95.56 87 ASP A O 1
ATOM 698 N N . TYR A 1 88 ? -20.378 4.274 10.180 1.00 92.81 88 TYR A N 1
ATOM 699 C CA . TYR A 1 88 ? -21.471 3.931 9.272 1.00 92.81 88 TYR A CA 1
ATOM 700 C C . TYR A 1 88 ? -22.765 4.696 9.579 1.00 92.81 88 TYR A C 1
ATOM 702 O O . TYR A 1 88 ? -23.634 4.782 8.716 1.00 92.81 88 TYR A O 1
ATOM 710 N N . GLY A 1 89 ? -22.918 5.247 10.787 1.00 87.25 89 GLY A N 1
ATOM 711 C CA . GLY A 1 89 ? -24.128 5.944 11.236 1.00 87.25 89 GLY A CA 1
ATOM 712 C C . GLY A 1 89 ? -24.209 7.409 10.797 1.00 87.25 89 GLY A C 1
ATOM 713 O O . GLY A 1 89 ? -25.302 7.975 10.731 1.00 87.25 89 GLY A O 1
ATOM 714 N N . GLY A 1 90 ? -23.077 8.028 10.454 1.00 67.25 90 GLY A N 1
ATOM 715 C CA . GLY A 1 90 ? -23.017 9.423 10.007 1.00 67.25 90 GLY A CA 1
ATOM 716 C C . GLY A 1 90 ? -23.661 9.703 8.641 1.00 67.25 90 GLY A C 1
ATOM 717 O O . GLY A 1 90 ? -23.993 10.854 8.345 1.00 67.25 90 GLY A O 1
ATOM 718 N N . THR A 1 91 ? -23.882 8.679 7.811 1.00 55.78 91 THR A N 1
ATOM 719 C CA . THR A 1 91 ? -24.372 8.857 6.430 1.00 55.78 91 THR A CA 1
ATOM 720 C C . THR A 1 91 ? -25.861 9.211 6.337 1.00 55.78 91 THR A C 1
ATOM 722 O O . THR A 1 91 ? -26.261 9.870 5.379 1.00 55.78 91 THR A O 1
ATOM 725 N N . ASP A 1 92 ? -26.669 8.909 7.359 1.00 51.59 92 ASP A N 1
ATOM 726 C CA . ASP A 1 92 ? -28.114 9.197 7.343 1.00 51.59 92 ASP A CA 1
ATOM 727 C C . ASP A 1 92 ? -28.486 10.601 7.864 1.00 51.59 92 ASP A C 1
ATOM 729 O O . ASP A 1 92 ? -29.600 11.081 7.638 1.00 51.59 92 ASP A O 1
ATOM 733 N N . ALA A 1 93 ? -27.570 11.303 8.542 1.00 46.22 93 ALA A N 1
ATOM 734 C CA . ALA A 1 93 ? -27.840 12.637 9.096 1.00 46.22 93 ALA A CA 1
ATOM 735 C C . ALA A 1 93 ? -27.448 13.791 8.153 1.00 46.22 93 ALA A C 1
ATOM 737 O O . ALA A 1 93 ? -27.908 14.924 8.334 1.00 46.22 93 ALA A O 1
ATOM 738 N N . ALA A 1 94 ? -26.643 13.519 7.125 1.00 43.50 94 ALA A N 1
ATOM 739 C CA . ALA A 1 94 ? -26.248 14.497 6.121 1.00 43.50 94 ALA A CA 1
ATOM 740 C C . ALA A 1 94 ? -27.054 14.296 4.831 1.00 43.50 94 ALA A C 1
ATOM 742 O O . ALA A 1 94 ? -26.594 13.710 3.855 1.00 43.50 94 ALA A O 1
ATOM 743 N N . GLY A 1 95 ? -28.256 14.882 4.782 1.00 43.47 95 GLY A N 1
ATOM 744 C CA . GLY A 1 95 ? -28.828 15.274 3.491 1.00 43.47 95 GLY A CA 1
ATOM 745 C C . GLY A 1 95 ? -27.797 16.096 2.688 1.00 43.47 95 GLY A C 1
ATOM 746 O O . GLY A 1 95 ? -26.918 16.709 3.300 1.00 43.47 95 GLY A O 1
ATOM 747 N N . PRO A 1 96 ? -27.877 16.140 1.345 1.00 41.44 96 PRO A N 1
ATOM 748 C CA . PRO A 1 96 ? -26.804 16.598 0.447 1.00 41.44 96 PRO A CA 1
ATOM 749 C C . PRO A 1 96 ? -26.508 18.117 0.511 1.00 41.44 96 PRO A C 1
ATOM 751 O O . PRO A 1 96 ? -26.623 18.835 -0.480 1.00 41.44 96 PRO A O 1
ATOM 754 N N . GLY A 1 97 ? -26.133 18.645 1.678 1.00 40.28 97 GLY A N 1
ATOM 755 C CA . GLY A 1 97 ? -25.917 20.076 1.895 1.00 40.28 97 GLY A CA 1
ATOM 756 C C . GLY A 1 97 ? -25.331 20.502 3.247 1.00 40.28 97 GLY A C 1
ATOM 757 O O . GLY A 1 97 ? -25.301 21.702 3.508 1.00 40.28 97 GLY A O 1
ATOM 758 N N . GLY A 1 98 ? -24.867 19.591 4.108 1.00 35.56 98 GLY A N 1
ATOM 759 C CA . GLY A 1 98 ? -24.325 19.942 5.428 1.00 35.56 98 GLY A CA 1
ATOM 760 C C . GLY A 1 98 ? -22.863 19.549 5.611 1.00 35.56 98 GLY A C 1
ATOM 761 O O . GLY A 1 98 ? -22.586 18.516 6.200 1.00 35.56 98 GLY A O 1
ATOM 762 N N . ALA A 1 99 ? -21.925 20.370 5.139 1.00 35.31 99 ALA A N 1
ATOM 763 C CA . ALA A 1 99 ? -20.511 20.218 5.478 1.00 35.31 99 ALA A CA 1
ATOM 764 C C . ALA A 1 99 ? -20.266 20.575 6.961 1.00 35.31 99 ALA A C 1
ATOM 766 O O . ALA A 1 99 ? -20.601 21.698 7.359 1.00 35.31 99 ALA A O 1
ATOM 767 N N . PRO A 1 100 ? -19.628 19.720 7.781 1.00 43.44 100 PRO A N 1
ATOM 768 C CA . PRO A 1 100 ? -19.007 20.182 9.011 1.00 43.44 100 PRO A CA 1
ATOM 769 C C . PRO A 1 100 ? -17.715 20.931 8.655 1.00 43.44 100 PRO A C 1
ATOM 771 O O . PRO A 1 100 ? -16.656 20.364 8.406 1.00 43.44 100 PRO A O 1
ATOM 774 N N . SER A 1 101 ? -17.832 22.257 8.602 1.00 44.16 101 SER A N 1
ATOM 775 C CA . SER A 1 101 ? -16.711 23.192 8.527 1.00 44.16 101 SER A CA 1
ATOM 776 C C . SER A 1 101 ? -15.923 23.169 9.842 1.00 44.16 101 SER A C 1
ATOM 778 O O . SER A 1 101 ? -16.205 23.946 10.753 1.00 44.16 101 SER A O 1
ATOM 780 N N . GLY A 1 102 ? -14.911 22.308 9.912 1.00 35.41 102 GLY A N 1
ATOM 781 C CA . GLY A 1 102 ? -13.819 22.358 10.883 1.00 35.41 102 GLY A CA 1
ATOM 782 C C . GLY A 1 102 ? -12.506 22.707 10.188 1.00 35.41 102 GLY A C 1
ATOM 783 O O . GLY A 1 102 ? -11.619 21.874 10.075 1.00 35.41 102 GLY A O 1
ATOM 784 N N . SER A 1 103 ? -12.383 23.933 9.677 1.00 37.53 103 SER A N 1
ATOM 785 C CA . SER A 1 103 ? -11.143 24.451 9.094 1.00 37.53 103 SER A CA 1
ATOM 786 C C . SER A 1 103 ? -10.098 24.712 10.188 1.00 37.53 103 SER A C 1
ATOM 788 O O . SER A 1 103 ? -9.956 25.838 10.670 1.00 37.53 103 SER A O 1
ATOM 790 N N . GLY A 1 104 ? -9.376 23.665 10.585 1.00 33.53 104 GLY A N 1
ATOM 791 C CA . GLY A 1 104 ? -8.062 23.762 11.212 1.00 33.53 104 GLY A CA 1
ATOM 792 C C . GLY A 1 104 ? -7.005 23.808 10.114 1.00 33.53 104 GLY A C 1
ATOM 793 O O . GLY A 1 104 ? -6.714 22.799 9.486 1.00 33.53 104 GLY A O 1
ATOM 794 N N . SER A 1 105 ? -6.468 24.996 9.840 1.00 34.62 105 SER A N 1
ATOM 795 C CA . SER A 1 105 ? -5.408 25.213 8.853 1.00 34.62 105 SER A CA 1
ATOM 796 C C . SER A 1 105 ? -4.092 24.609 9.360 1.00 34.62 105 SER A C 1
ATOM 798 O O . SER A 1 105 ? -3.300 25.295 10.003 1.00 34.62 105 SER A O 1
ATOM 800 N N . GLY A 1 106 ? -3.878 23.323 9.097 1.00 30.70 106 GLY A N 1
ATOM 801 C CA . GLY A 1 106 ? -2.558 22.705 9.024 1.00 30.70 106 GLY A CA 1
ATOM 802 C C . GLY A 1 106 ? -2.284 22.384 7.561 1.00 30.70 106 GLY A C 1
ATOM 803 O O . GLY A 1 106 ? -3.024 21.606 6.968 1.00 30.70 106 GLY A O 1
ATOM 804 N N . ASP A 1 107 ? -1.282 23.031 6.967 1.00 32.12 107 ASP A N 1
ATOM 805 C CA . ASP A 1 107 ? -0.823 22.770 5.601 1.00 32.12 107 ASP A CA 1
ATOM 806 C C . ASP A 1 107 ? -0.414 21.295 5.446 1.00 32.12 107 ASP A C 1
ATOM 808 O O . ASP A 1 107 ? 0.715 20.910 5.752 1.00 32.12 107 ASP A O 1
ATOM 812 N N . VAL A 1 108 ? -1.335 20.474 4.947 1.00 37.47 108 VAL A N 1
ATOM 813 C CA . VAL A 1 108 ? -1.034 19.197 4.299 1.00 37.47 108 VAL A CA 1
ATOM 814 C C . VAL A 1 108 ? -1.413 19.385 2.829 1.00 37.47 108 VAL A C 1
ATOM 816 O O . VAL A 1 108 ? -2.550 19.781 2.553 1.00 37.47 108 VAL A O 1
ATOM 819 N N . PRO A 1 109 ? -0.496 19.190 1.865 1.00 33.50 109 PRO A N 1
ATOM 820 C CA . PRO A 1 109 ? -0.805 19.395 0.457 1.00 33.50 109 PRO A CA 1
ATOM 821 C C . PRO A 1 109 ? -1.725 18.268 -0.034 1.00 33.50 109 PRO A C 1
ATOM 823 O O . PRO A 1 109 ? -1.270 17.239 -0.517 1.00 33.50 109 PRO A O 1
ATOM 826 N N . ALA A 1 110 ? -3.035 18.467 0.099 1.00 32.53 110 ALA A N 1
ATOM 827 C CA . ALA A 1 110 ? -4.051 17.572 -0.432 1.00 32.53 110 ALA A CA 1
ATOM 828 C C . ALA A 1 110 ? -4.247 17.843 -1.934 1.00 32.53 110 ALA A C 1
ATOM 830 O O . ALA A 1 110 ? -4.928 18.792 -2.338 1.00 32.53 110 ALA A O 1
ATOM 831 N N . GLY A 1 111 ? -3.638 17.000 -2.770 1.00 31.19 111 GLY A N 1
ATOM 832 C CA . GLY A 1 111 ? -4.036 16.830 -4.164 1.00 31.19 111 GLY A CA 1
ATOM 833 C C . GLY A 1 111 ? -5.447 16.250 -4.195 1.00 31.19 111 GLY A C 1
ATOM 834 O O . GLY A 1 111 ? -5.651 15.075 -3.928 1.00 31.19 111 GLY A O 1
ATOM 835 N N . ARG A 1 112 ? -6.438 17.106 -4.430 1.00 31.50 112 ARG A N 1
ATOM 836 C CA . ARG A 1 112 ? -7.856 16.746 -4.458 1.00 31.50 112 ARG A CA 1
ATOM 837 C C . ARG A 1 112 ? -8.196 16.090 -5.798 1.00 31.50 112 ARG A C 1
ATOM 839 O O . ARG A 1 112 ? -8.258 16.779 -6.814 1.00 31.50 112 ARG A O 1
ATOM 846 N N . TRP A 1 113 ? -8.440 14.786 -5.790 1.00 38.44 113 TRP A N 1
ATOM 847 C CA . TRP A 1 113 ? -8.870 14.012 -6.955 1.00 38.44 113 TRP A CA 1
ATOM 848 C C . TRP A 1 113 ? -10.404 14.090 -7.085 1.00 38.44 113 TRP A C 1
ATOM 850 O O . TRP A 1 113 ? -11.122 13.881 -6.112 1.00 38.44 113 TRP A O 1
ATOM 860 N N . THR A 1 114 ? -10.939 14.459 -8.254 1.00 31.22 114 THR A N 1
ATOM 861 C CA . THR A 1 114 ? -12.394 14.434 -8.523 1.00 31.22 114 THR A CA 1
ATOM 862 C C . THR A 1 114 ? -12.655 13.875 -9.916 1.00 31.22 114 THR A C 1
ATOM 864 O O . THR A 1 114 ? -12.131 14.437 -10.880 1.00 31.22 114 THR A O 1
ATOM 867 N N . ALA A 1 115 ? -13.511 12.857 -10.045 1.00 35.69 115 ALA A N 1
ATOM 868 C CA . ALA A 1 115 ? -13.994 12.368 -11.339 1.00 35.69 115 ALA A CA 1
ATOM 869 C C . ALA A 1 115 ? -15.469 11.929 -11.286 1.00 35.69 115 ALA A C 1
ATOM 871 O O . ALA A 1 115 ? -15.965 11.459 -10.265 1.00 35.69 115 ALA A O 1
ATOM 872 N N . GLY A 1 116 ? -16.168 12.174 -12.399 1.00 33.50 116 GLY A N 1
ATOM 873 C CA . GLY A 1 116 ? -17.604 11.981 -12.599 1.00 33.50 116 GLY A CA 1
ATOM 874 C C . GLY A 1 116 ? -17.952 10.762 -13.462 1.00 33.50 116 GLY A C 1
ATOM 875 O O . GLY A 1 116 ? -17.103 10.172 -14.116 1.00 33.50 116 GLY A O 1
ATOM 876 N N . GLN A 1 117 ? -19.241 10.421 -13.426 1.00 33.12 117 GLN A N 1
ATOM 877 C CA . GLN A 1 117 ? -19.866 9.153 -13.821 1.00 33.12 117 GLN A CA 1
ATOM 878 C C . GLN A 1 117 ? -19.887 8.857 -15.334 1.00 33.12 117 GLN A C 1
ATOM 880 O O . GLN A 1 117 ? -20.151 9.745 -16.146 1.00 33.12 117 GLN A O 1
ATOM 885 N N . GLY A 1 118 ? -19.770 7.572 -15.691 1.00 30.41 118 GLY A N 1
ATOM 886 C CA . GLY A 1 118 ? -20.058 7.029 -17.025 1.00 30.41 118 GLY A CA 1
ATOM 887 C C . GLY A 1 118 ? -19.891 5.502 -17.078 1.00 30.41 118 GLY A C 1
ATOM 888 O O . GLY A 1 118 ? -19.067 4.961 -16.358 1.00 30.41 118 GLY A O 1
ATOM 889 N N . SER A 1 119 ? -20.732 4.831 -17.867 1.00 30.97 119 SER A N 1
ATOM 890 C CA . SER A 1 119 ? -21.187 3.436 -17.712 1.00 30.97 119 SER A CA 1
ATOM 891 C C . SER A 1 119 ? -20.390 2.348 -18.462 1.00 30.97 119 SER A C 1
ATOM 893 O O . SER A 1 119 ? -19.626 2.632 -19.378 1.00 30.97 119 SER A O 1
ATOM 895 N N . ASP A 1 120 ? -20.665 1.111 -18.040 1.00 28.67 120 ASP A N 1
ATOM 896 C CA . ASP A 1 120 ? -19.937 -0.168 -18.114 1.00 28.67 120 ASP A CA 1
ATOM 897 C C . ASP A 1 120 ? -20.360 -1.091 -19.286 1.00 28.67 120 ASP A C 1
ATOM 899 O O . ASP A 1 120 ? -21.537 -1.080 -19.642 1.00 28.67 120 ASP A O 1
ATOM 903 N N . GLU A 1 121 ? -19.436 -1.915 -19.816 1.00 28.86 121 GLU A N 1
ATOM 904 C CA . GLU A 1 121 ? -19.688 -3.233 -20.451 1.00 28.86 121 GLU A CA 1
ATOM 905 C C . GLU A 1 121 ? -18.419 -4.130 -20.378 1.00 28.86 121 GLU A C 1
ATOM 907 O O . GLU A 1 121 ? -17.337 -3.739 -20.820 1.00 28.86 121 GLU A O 1
ATOM 912 N N . GLY A 1 122 ? -18.562 -5.345 -19.819 1.00 28.36 122 GLY A N 1
ATO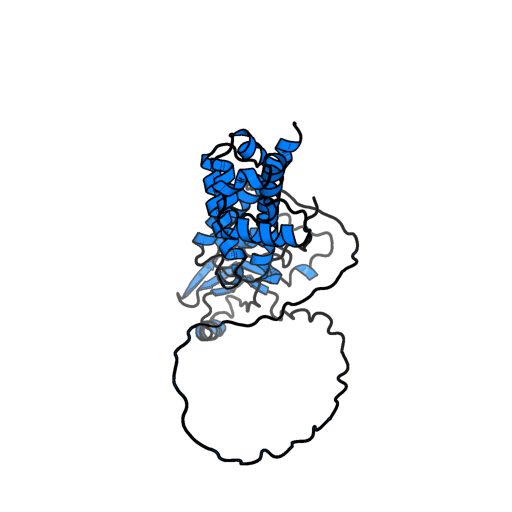M 913 C CA . GLY A 1 122 ? -17.474 -6.253 -19.411 1.00 28.36 122 GLY A CA 1
ATOM 914 C C . GLY A 1 122 ? -17.106 -7.417 -20.352 1.00 28.36 122 GLY A C 1
ATOM 915 O O . GLY A 1 122 ? -17.745 -7.649 -21.378 1.00 28.36 122 GLY A O 1
ATOM 916 N N . VAL A 1 123 ? -16.061 -8.179 -19.972 1.00 27.88 123 VAL A N 1
ATOM 917 C CA . VAL A 1 123 ? -15.550 -9.397 -20.656 1.00 27.88 123 VAL A CA 1
ATOM 918 C C . VAL A 1 123 ? -14.913 -10.372 -19.623 1.00 27.88 123 VAL A C 1
ATOM 920 O O . VAL A 1 123 ? -14.333 -9.883 -18.655 1.00 27.88 123 VAL A O 1
ATOM 923 N N . PRO A 1 124 ? -15.012 -11.719 -19.779 1.00 32.81 124 PRO A N 1
ATOM 924 C CA . PRO A 1 124 ? -14.858 -12.678 -18.675 1.00 32.81 124 PRO A CA 1
ATOM 925 C C . PRO A 1 124 ? -13.472 -13.339 -18.516 1.00 32.81 124 PRO A C 1
ATOM 927 O O . PRO A 1 124 ? -12.641 -13.363 -19.423 1.00 32.81 124 PRO A O 1
ATOM 930 N N . GLU A 1 125 ? -13.296 -13.921 -17.326 1.00 28.45 125 GLU A N 1
ATOM 931 C CA . GLU A 1 125 ? -12.107 -14.547 -16.732 1.00 28.45 125 GLU A CA 1
ATOM 932 C C . GLU A 1 125 ? -11.927 -16.030 -17.139 1.00 28.45 125 GLU A C 1
ATOM 934 O O . GLU A 1 125 ? -12.901 -16.773 -17.272 1.00 28.45 125 GLU A O 1
ATOM 939 N N . LEU A 1 126 ? -10.675 -16.477 -17.318 1.00 34.50 126 LEU A N 1
ATOM 940 C CA . LEU A 1 126 ? -10.298 -17.884 -17.529 1.00 34.50 126 LEU A CA 1
ATOM 941 C C . LEU A 1 126 ? -9.296 -18.327 -16.453 1.00 34.50 126 LEU A C 1
ATOM 943 O O . LEU A 1 126 ? -8.217 -17.748 -16.329 1.00 34.50 126 LEU A O 1
ATOM 947 N N . GLU A 1 127 ? -9.631 -19.393 -15.724 1.00 32.03 127 GLU A N 1
ATOM 948 C CA . GLU A 1 127 ? -8.758 -20.017 -14.722 1.00 32.03 127 GLU A CA 1
ATOM 949 C C . GLU A 1 127 ? -7.717 -20.976 -15.335 1.00 32.03 127 GLU A C 1
ATOM 951 O O . GLU A 1 127 ? -8.020 -21.678 -16.307 1.00 32.03 127 GLU A O 1
ATOM 956 N N . PRO A 1 128 ? -6.516 -21.113 -14.731 1.00 38.84 128 PRO A N 1
ATOM 957 C CA . PRO A 1 128 ? -5.570 -22.163 -15.080 1.00 38.84 128 PRO A CA 1
ATOM 958 C C . PRO A 1 128 ? -5.546 -23.310 -14.053 1.00 38.84 128 PRO A C 1
ATOM 960 O O . PRO A 1 128 ? -5.215 -23.140 -12.880 1.00 38.84 128 PRO A O 1
ATOM 963 N N . SER A 1 129 ? -5.793 -24.527 -14.535 1.00 36.34 129 SER A N 1
ATOM 964 C CA . SER A 1 129 ? -5.520 -25.784 -13.832 1.00 36.34 129 SER A CA 1
ATOM 965 C C . SER A 1 129 ? -4.023 -26.127 -13.862 1.00 36.34 129 SER A C 1
ATOM 967 O O . SER A 1 129 ? -3.411 -26.169 -14.930 1.00 36.34 129 SER A O 1
ATOM 969 N N . GLY A 1 130 ? -3.445 -26.376 -12.684 1.00 34.12 130 GLY A N 1
ATOM 970 C CA . GLY A 1 130 ? -2.049 -26.780 -12.490 1.00 34.12 130 GLY A CA 1
ATOM 971 C C . GLY A 1 130 ? -1.812 -28.296 -12.399 1.00 34.12 130 GLY A C 1
ATOM 972 O O . GLY A 1 130 ? -2.664 -29.093 -12.776 1.00 34.12 130 GLY A O 1
ATOM 973 N N . GLN A 1 131 ? -0.664 -28.626 -11.780 1.00 35.16 131 GLN A N 1
ATOM 974 C CA . GLN A 1 131 ? -0.046 -29.945 -11.499 1.00 35.16 131 GLN A CA 1
ATOM 975 C C . GLN A 1 131 ? 0.873 -30.465 -12.621 1.00 35.16 131 GLN A C 1
ATOM 977 O O . GLN A 1 131 ? 0.539 -30.382 -13.791 1.00 35.16 131 GLN A O 1
ATOM 982 N N . GLY A 1 132 ? 2.062 -31.010 -12.366 1.00 34.06 132 GLY A N 1
ATOM 983 C CA . GLY A 1 132 ? 2.754 -31.364 -11.128 1.00 34.06 132 GLY A CA 1
ATOM 984 C C . GLY A 1 132 ? 4.150 -31.920 -11.466 1.00 34.06 132 GLY A C 1
ATOM 985 O O . GLY A 1 132 ? 4.469 -32.159 -12.627 1.00 34.06 132 GLY A O 1
ATOM 986 N N . SER A 1 133 ? 4.969 -32.038 -10.429 1.00 44.12 133 SER A N 1
ATOM 987 C CA . SER A 1 133 ? 6.394 -32.386 -10.360 1.00 44.12 133 SER A CA 1
ATOM 988 C C . SER A 1 133 ? 6.769 -33.778 -10.889 1.00 44.12 133 SER A C 1
ATOM 990 O O . SER A 1 133 ? 5.927 -34.668 -10.851 1.00 44.12 133 SER A O 1
ATOM 992 N N . ASP A 1 134 ? 8.057 -34.004 -11.201 1.00 36.62 134 ASP A N 1
ATOM 993 C CA . ASP A 1 134 ? 8.687 -35.289 -10.848 1.00 36.62 134 ASP A CA 1
ATOM 994 C C . ASP A 1 134 ? 10.223 -35.224 -10.689 1.00 36.62 134 ASP A C 1
ATOM 996 O O . ASP A 1 134 ? 10.936 -34.649 -11.515 1.00 36.62 134 ASP A O 1
ATOM 1000 N N . GLU A 1 135 ? 10.706 -35.834 -9.604 1.00 41.53 135 GLU A N 1
ATOM 1001 C CA . GLU A 1 135 ? 12.106 -36.078 -9.238 1.00 41.53 135 GLU A CA 1
ATOM 1002 C C . GLU A 1 135 ? 12.384 -37.592 -9.279 1.00 41.53 135 GLU A C 1
ATOM 1004 O O . GLU A 1 135 ? 11.560 -38.389 -8.851 1.00 41.53 135 GLU A O 1
ATOM 1009 N N . GLY A 1 136 ? 13.613 -37.974 -9.645 1.00 34.47 136 GLY A N 1
ATOM 1010 C CA . GLY A 1 136 ? 14.323 -39.076 -8.977 1.00 34.47 136 GLY A CA 1
ATOM 1011 C C . GLY A 1 136 ? 13.961 -40.519 -9.354 1.00 34.47 136 GLY A C 1
ATOM 1012 O O . GLY A 1 136 ? 13.110 -41.159 -8.748 1.00 34.47 136 GLY A O 1
ATOM 1013 N N . VAL A 1 137 ? 14.754 -41.096 -10.258 1.00 46.50 137 VAL A N 1
ATOM 1014 C CA . VAL A 1 137 ? 14.770 -42.535 -10.580 1.00 46.50 137 VAL A CA 1
ATOM 1015 C C . VAL A 1 137 ? 15.657 -43.300 -9.586 1.00 46.50 137 VAL A C 1
ATOM 1017 O O . VAL A 1 137 ? 16.783 -42.865 -9.325 1.00 46.50 137 VAL A O 1
ATOM 1020 N N . PRO A 1 138 ? 15.231 -44.491 -9.122 1.00 47.78 138 PRO A N 1
ATOM 1021 C CA . PRO A 1 138 ? 16.184 -45.591 -9.016 1.00 47.78 138 PRO A CA 1
ATOM 1022 C C . PRO A 1 138 ? 15.686 -46.899 -9.653 1.00 47.78 138 PRO A C 1
ATOM 1024 O O . PRO A 1 138 ? 14.507 -47.245 -9.649 1.00 47.78 138 PRO A O 1
ATOM 1027 N N . GLU A 1 139 ? 16.662 -47.615 -10.198 1.00 45.22 139 GLU A N 1
ATOM 1028 C CA . GLU A 1 139 ? 16.584 -48.859 -10.959 1.00 45.22 139 GLU A CA 1
ATOM 1029 C C . GLU A 1 139 ? 16.455 -50.081 -10.027 1.00 45.22 139 GLU A C 1
ATOM 1031 O O . GLU A 1 139 ? 17.270 -50.254 -9.119 1.00 45.22 139 GLU A O 1
ATOM 1036 N N . LEU A 1 140 ? 15.453 -50.941 -10.256 1.00 41.59 140 LEU A N 1
ATOM 1037 C CA . LEU A 1 140 ? 15.339 -52.272 -9.644 1.00 41.59 140 LEU A CA 1
ATOM 1038 C C . LEU A 1 140 ? 14.810 -53.295 -10.665 1.00 41.59 140 LEU A C 1
ATOM 1040 O O . LEU A 1 140 ? 13.828 -53.051 -11.364 1.00 41.59 140 LEU A O 1
ATOM 1044 N N . GLU A 1 141 ? 15.489 -54.443 -10.731 1.00 49.59 141 GLU A N 1
ATOM 1045 C CA . GLU A 1 141 ? 15.221 -55.569 -11.636 1.00 49.59 141 GLU A CA 1
ATOM 1046 C C . GLU A 1 141 ? 13.963 -56.391 -11.272 1.00 49.59 141 GLU A C 1
ATOM 1048 O O . GLU A 1 141 ? 13.515 -56.366 -10.122 1.00 49.59 141 GLU A O 1
ATOM 1053 N N . PRO A 1 142 ? 13.392 -57.172 -12.221 1.00 55.59 142 PRO A N 1
ATOM 1054 C CA . PRO A 1 142 ? 12.085 -57.794 -12.056 1.00 55.59 142 PRO A CA 1
ATOM 1055 C C . PRO A 1 142 ? 12.164 -59.265 -11.627 1.00 55.59 142 PRO A C 1
ATOM 1057 O O . PRO A 1 142 ? 12.967 -60.053 -12.127 1.00 55.59 142 PRO A O 1
ATOM 1060 N N . SER A 1 143 ? 11.252 -59.684 -10.750 1.00 39.44 143 SER A N 1
ATOM 1061 C CA . SER A 1 143 ? 10.942 -61.095 -10.497 1.00 39.44 143 SER A CA 1
ATOM 1062 C C . SER A 1 143 ? 9.559 -61.241 -9.865 1.00 39.44 143 SER A C 1
ATOM 1064 O O . SER A 1 143 ? 9.313 -60.675 -8.807 1.00 39.44 143 SER A O 1
ATOM 1066 N N . GLY A 1 144 ? 8.706 -62.089 -10.450 1.00 36.72 144 GLY A N 1
ATOM 1067 C CA . GLY A 1 144 ? 7.723 -62.852 -9.670 1.00 36.72 144 GLY A CA 1
ATOM 1068 C C . GLY A 1 144 ? 6.239 -62.549 -9.888 1.00 36.72 144 GLY A C 1
ATOM 1069 O O . GLY A 1 144 ? 5.654 -61.738 -9.190 1.00 36.72 144 GLY A O 1
ATOM 1070 N N . GLN A 1 145 ? 5.645 -63.306 -10.816 1.00 39.34 145 GLN A N 1
ATOM 1071 C CA . GLN A 1 145 ? 4.427 -64.115 -10.633 1.00 39.34 145 GLN A CA 1
ATOM 1072 C C . GLN A 1 145 ? 3.241 -63.532 -9.837 1.00 39.34 145 GLN A C 1
ATOM 1074 O O . GLN A 1 145 ? 3.200 -63.606 -8.618 1.00 39.34 145 GLN A O 1
ATOM 1079 N N . GLY A 1 146 ? 2.220 -63.129 -10.602 1.00 36.28 146 GLY A N 1
ATOM 1080 C CA . GLY A 1 146 ? 0.847 -63.650 -10.552 1.00 36.28 146 GLY A CA 1
ATOM 1081 C C . GLY A 1 146 ? 0.086 -63.612 -9.227 1.00 36.28 146 GLY A C 1
ATOM 1082 O O . GLY A 1 146 ? 0.428 -64.324 -8.293 1.00 36.28 146 GLY A O 1
ATOM 1083 N N . SER A 1 147 ? -1.060 -62.934 -9.225 1.00 40.97 147 SER A N 1
ATOM 1084 C CA . SER A 1 147 ? -2.369 -63.555 -8.974 1.00 40.97 147 SER A CA 1
ATOM 1085 C C . SER A 1 147 ? -3.476 -62.551 -9.280 1.00 40.97 147 SER A C 1
ATOM 1087 O O . SER A 1 147 ? -3.431 -61.394 -8.880 1.00 40.97 147 SER A O 1
ATOM 1089 N N . ASP A 1 148 ? -4.417 -63.059 -10.055 1.00 44.72 148 ASP A N 1
ATOM 1090 C CA . ASP A 1 148 ? -5.687 -62.516 -10.500 1.00 44.72 148 ASP A CA 1
ATOM 1091 C C . ASP A 1 148 ? -6.686 -62.542 -9.331 1.00 44.72 148 ASP A C 1
ATOM 1093 O O . ASP A 1 148 ? -6.960 -63.623 -8.818 1.00 44.72 148 ASP A O 1
ATOM 1097 N N . GLU A 1 149 ? -7.207 -61.387 -8.900 1.00 42.50 149 GLU A N 1
ATOM 1098 C CA . GLU A 1 149 ? -8.454 -61.304 -8.126 1.00 42.50 149 GLU A CA 1
ATOM 1099 C C . GLU A 1 149 ? -9.242 -60.041 -8.507 1.00 42.50 149 GLU A C 1
ATOM 1101 O O . GLU A 1 149 ? -8.729 -58.920 -8.529 1.00 42.50 149 GLU A O 1
ATOM 1106 N N . GLY A 1 150 ? -10.504 -60.274 -8.867 1.00 39.22 150 GLY A N 1
ATOM 1107 C CA . GLY A 1 150 ? -11.386 -59.343 -9.551 1.00 39.22 150 GLY A CA 1
ATOM 1108 C C . GLY A 1 150 ? -11.894 -58.166 -8.719 1.00 39.22 150 GLY A C 1
ATOM 1109 O O . GLY A 1 150 ? -12.181 -58.264 -7.527 1.00 39.22 150 GLY A O 1
ATOM 1110 N N . VAL A 1 151 ? -12.086 -57.051 -9.421 1.00 50.03 151 VAL A N 1
ATOM 1111 C CA . VAL A 1 151 ? -12.781 -55.855 -8.944 1.00 50.03 151 VAL A CA 1
ATOM 1112 C C . VAL A 1 151 ? -14.227 -55.912 -9.449 1.00 50.03 151 VAL A C 1
ATOM 1114 O O . VAL A 1 151 ? -14.425 -56.057 -10.655 1.00 50.03 151 VAL A O 1
ATOM 1117 N N . PRO A 1 152 ? -15.249 -55.802 -8.583 1.00 51.75 152 PRO A N 1
ATOM 1118 C CA . PRO A 1 152 ? -16.627 -55.697 -9.037 1.00 51.75 152 PRO A CA 1
ATOM 1119 C C . PRO A 1 152 ? -16.934 -54.287 -9.559 1.00 51.75 152 PRO A C 1
ATOM 1121 O O . PRO A 1 152 ? -16.613 -53.281 -8.921 1.00 51.75 152 PRO A O 1
ATOM 1124 N N . GLU A 1 153 ? -17.597 -54.251 -10.714 1.00 45.22 153 GLU A N 1
ATOM 1125 C CA . GLU A 1 153 ? -18.221 -53.078 -11.325 1.00 45.22 153 GLU A CA 1
ATOM 1126 C C . GLU A 1 153 ? -19.173 -52.381 -10.337 1.00 45.22 153 GLU A C 1
ATOM 1128 O O . GLU A 1 153 ? -20.029 -53.015 -9.714 1.00 45.22 153 GLU A O 1
ATOM 1133 N N . ARG A 1 154 ? -19.042 -51.056 -10.203 1.00 47.44 154 ARG A N 1
ATOM 1134 C CA . ARG A 1 154 ? -20.071 -50.194 -9.612 1.00 47.44 154 ARG A CA 1
ATOM 1135 C C . ARG A 1 154 ? -20.658 -49.323 -10.712 1.00 47.44 154 ARG A C 1
ATOM 1137 O O . ARG A 1 154 ? -19.964 -48.475 -11.265 1.00 47.44 154 ARG A O 1
ATOM 1144 N N . GLU A 1 155 ? -21.931 -49.557 -11.001 1.00 55.22 155 GLU A N 1
ATOM 1145 C CA . GLU A 1 155 ? -22.756 -48.699 -11.846 1.00 55.22 155 GLU A CA 1
ATOM 1146 C C . GLU A 1 155 ? -23.039 -47.337 -11.180 1.00 55.22 155 GLU A C 1
ATOM 1148 O O . GLU A 1 155 ? -23.017 -47.231 -9.946 1.00 55.22 155 GLU A O 1
ATOM 1153 N N . PRO A 1 156 ? -23.302 -46.290 -11.985 1.00 49.03 156 PRO A N 1
ATOM 1154 C CA . PRO A 1 156 ? -23.465 -44.924 -11.515 1.00 49.03 156 PRO A CA 1
ATOM 1155 C C . PRO A 1 156 ? -24.899 -44.667 -11.037 1.00 49.03 156 PRO A C 1
ATOM 1157 O O . PRO A 1 156 ? -25.868 -44.895 -11.756 1.00 49.03 156 PRO A O 1
ATOM 1160 N N . SER A 1 157 ? -25.045 -44.135 -9.827 1.00 46.91 157 SER A N 1
ATOM 1161 C CA . SER A 1 157 ? -26.300 -43.539 -9.374 1.00 46.91 157 SER A CA 1
ATOM 1162 C C . SER A 1 157 ? -26.347 -42.071 -9.792 1.00 46.91 157 SER A C 1
ATOM 1164 O O . SER A 1 157 ? -25.781 -41.207 -9.123 1.00 46.91 157 SER A O 1
ATOM 1166 N N . GLU A 1 158 ? -27.029 -41.814 -10.907 1.00 47.56 158 GLU A N 1
ATOM 1167 C CA . GLU A 1 158 ? -27.572 -40.507 -11.270 1.00 47.56 158 GLU A CA 1
ATOM 1168 C C . GLU A 1 158 ? -28.692 -40.139 -10.285 1.00 47.56 158 GLU A C 1
ATOM 1170 O O . GLU A 1 158 ? -29.687 -40.855 -10.154 1.00 47.56 158 GLU A O 1
ATOM 1175 N N . GLN A 1 159 ? -28.553 -39.012 -9.592 1.00 47.81 159 GLN A N 1
ATOM 1176 C CA . GLN A 1 159 ? -29.686 -38.344 -8.962 1.00 47.81 159 GLN A CA 1
ATOM 1177 C C . GLN A 1 159 ? -29.436 -36.842 -8.980 1.00 47.81 159 GLN A C 1
ATOM 1179 O O . GLN A 1 159 ? -28.557 -36.325 -8.294 1.00 47.81 159 GLN A O 1
ATOM 1184 N N . GLY A 1 160 ? -30.189 -36.180 -9.858 1.00 46.69 160 GLY A N 1
ATOM 1185 C CA . GLY A 1 160 ? -30.193 -34.741 -10.019 1.00 46.69 160 GLY A CA 1
ATOM 1186 C C . GLY A 1 160 ? -30.765 -34.028 -8.802 1.00 46.69 160 GLY A C 1
ATOM 1187 O O . GLY A 1 160 ? -31.617 -34.547 -8.080 1.00 46.69 160 GLY A O 1
ATOM 1188 N N . SER A 1 161 ? -30.305 -32.800 -8.625 1.00 43.00 161 SER A N 1
ATOM 1189 C CA . SER A 1 161 ? -31.037 -31.777 -7.903 1.00 43.00 161 SER A CA 1
ATOM 1190 C C . SER A 1 161 ? -30.783 -30.471 -8.635 1.00 43.00 161 SER A C 1
ATOM 1192 O O . SER A 1 161 ? -29.723 -29.867 -8.485 1.00 43.00 161 SER A O 1
ATOM 1194 N N . ASP A 1 162 ? -31.759 -30.083 -9.451 1.00 46.75 162 ASP A N 1
ATOM 1195 C CA . ASP A 1 162 ? -31.926 -28.721 -9.938 1.00 46.75 162 ASP A CA 1
ATOM 1196 C C . ASP A 1 162 ? -32.034 -27.803 -8.714 1.00 46.75 162 ASP A C 1
ATOM 1198 O O . ASP A 1 162 ? -33.022 -27.828 -7.978 1.00 46.75 162 ASP A O 1
ATOM 1202 N N . GLY A 1 163 ? -30.957 -27.074 -8.436 1.00 40.75 163 GLY A N 1
ATOM 1203 C CA . GLY A 1 163 ? -30.926 -26.010 -7.446 1.00 40.75 163 GLY A CA 1
ATOM 1204 C C . GLY A 1 163 ? -31.115 -24.684 -8.161 1.00 40.75 163 GLY A C 1
ATOM 1205 O O . GLY A 1 163 ? -30.211 -24.245 -8.866 1.00 40.75 163 GLY A O 1
ATOM 1206 N N . ASP A 1 164 ? -32.294 -24.090 -7.979 1.00 42.84 164 ASP A N 1
ATOM 1207 C CA . ASP A 1 164 ? -32.617 -22.703 -8.310 1.00 42.84 164 ASP A CA 1
ATOM 1208 C C . ASP A 1 164 ? -31.445 -21.770 -7.966 1.00 42.84 164 ASP A C 1
ATOM 1210 O O . ASP A 1 164 ? -31.076 -21.602 -6.799 1.00 42.84 164 ASP A O 1
ATOM 1214 N N . ALA A 1 165 ? -30.870 -21.155 -8.999 1.00 43.53 165 ALA A N 1
ATOM 1215 C CA . ALA A 1 165 ? -29.949 -20.042 -8.863 1.00 43.53 165 ALA A CA 1
ATOM 1216 C C . ALA A 1 165 ? -30.752 -18.822 -8.396 1.00 43.53 165 ALA A C 1
ATOM 1218 O O . ALA A 1 165 ? -31.360 -18.106 -9.188 1.00 43.53 165 ALA A O 1
ATOM 1219 N N . VAL A 1 166 ? -30.802 -18.629 -7.080 1.00 48.47 166 VAL A N 1
ATOM 1220 C CA . VAL A 1 166 ? -31.219 -17.362 -6.488 1.00 48.47 166 VAL A CA 1
ATOM 1221 C C . VAL A 1 166 ? -30.070 -16.389 -6.722 1.00 48.47 166 VAL A C 1
ATOM 1223 O O . VAL A 1 166 ? -28.994 -16.571 -6.152 1.00 48.47 166 VAL A O 1
ATOM 1226 N N . ASP A 1 167 ? -30.300 -15.394 -7.580 1.00 45.41 167 ASP A N 1
ATOM 1227 C CA . ASP A 1 167 ? -29.443 -14.220 -7.740 1.00 45.41 167 ASP A CA 1
ATOM 1228 C C . ASP A 1 167 ? -29.214 -13.587 -6.361 1.00 45.41 167 ASP A C 1
ATOM 1230 O O . ASP A 1 167 ? -30.066 -12.891 -5.805 1.00 45.41 167 ASP A O 1
ATOM 1234 N N . GLY A 1 168 ? -28.068 -13.911 -5.766 1.00 40.66 168 GLY A N 1
ATOM 1235 C CA . GLY A 1 168 ? -27.602 -13.315 -4.529 1.00 40.66 168 GLY A CA 1
ATOM 1236 C C . GLY A 1 168 ? -27.117 -11.908 -4.824 1.00 40.66 168 GLY A C 1
ATOM 1237 O O . GLY A 1 168 ? -25.947 -11.715 -5.148 1.00 40.66 168 GLY A O 1
ATOM 1238 N N . GLU A 1 169 ? -28.013 -10.930 -4.700 1.00 47.91 169 GLU A N 1
ATOM 1239 C CA . GLU A 1 169 ? -27.618 -9.537 -4.505 1.00 47.91 169 GLU A CA 1
ATOM 1240 C C . GLU A 1 169 ? -26.554 -9.474 -3.392 1.00 47.91 169 GLU A C 1
ATOM 1242 O O . GLU A 1 169 ? -26.679 -10.194 -2.391 1.00 47.91 169 GLU A O 1
ATOM 1247 N N . PRO A 1 170 ? -25.493 -8.660 -3.546 1.00 47.78 170 PRO A N 1
ATOM 1248 C CA . PRO A 1 170 ? -24.413 -8.591 -2.575 1.00 47.78 170 PRO A CA 1
ATOM 1249 C C . PRO A 1 170 ? -25.002 -8.197 -1.224 1.00 47.78 170 PRO A C 1
ATOM 1251 O O . PRO A 1 170 ? -25.464 -7.077 -1.016 1.00 47.78 170 PRO A O 1
ATOM 1254 N N . SER A 1 171 ? -25.021 -9.165 -0.312 1.00 45.84 171 SER A N 1
ATOM 1255 C CA . SER A 1 171 ? -25.520 -9.010 1.041 1.00 45.84 171 SER A CA 1
ATOM 1256 C C . SER A 1 171 ? -24.728 -7.900 1.723 1.00 45.84 171 SER A C 1
ATOM 1258 O O . SER A 1 171 ? -23.586 -8.118 2.140 1.00 45.84 171 SER A O 1
ATOM 1260 N N . GLY A 1 172 ? -25.323 -6.710 1.809 1.00 49.91 172 GLY A N 1
ATOM 1261 C CA . GLY A 1 172 ? -24.784 -5.600 2.578 1.00 49.91 172 GLY A CA 1
ATOM 1262 C C . GLY A 1 172 ? -24.455 -6.097 3.980 1.00 49.91 172 GLY A C 1
ATOM 1263 O O . GLY A 1 172 ? -25.313 -6.662 4.666 1.00 49.91 172 GLY A O 1
ATOM 1264 N N . ARG A 1 173 ? -23.188 -5.959 4.382 1.00 55.56 173 ARG A N 1
ATOM 1265 C CA . ARG A 1 173 ? -22.741 -6.310 5.730 1.00 55.56 173 ARG A CA 1
ATOM 1266 C C . ARG A 1 173 ? -23.568 -5.476 6.705 1.00 55.56 173 ARG A C 1
ATOM 1268 O O . ARG A 1 173 ? -23.457 -4.256 6.748 1.00 55.56 173 ARG A O 1
ATOM 1275 N N . ASN A 1 174 ? -24.460 -6.134 7.438 1.00 49.41 174 ASN A N 1
ATOM 1276 C CA . ASN A 1 174 ? -25.352 -5.468 8.376 1.00 49.41 174 ASN A CA 1
ATOM 1277 C C . ASN A 1 174 ? -24.555 -5.146 9.651 1.00 49.41 174 ASN A C 1
ATOM 1279 O O . ASN A 1 174 ? -24.473 -5.964 10.570 1.00 49.41 174 ASN A O 1
ATOM 1283 N N . HIS A 1 175 ? -23.889 -3.990 9.662 1.00 55.22 175 HIS A N 1
ATOM 1284 C CA . HIS A 1 175 ? -23.084 -3.499 10.780 1.00 55.22 175 HIS A CA 1
ATOM 1285 C C . HIS A 1 175 ? -24.000 -3.053 11.931 1.00 55.22 175 HIS A C 1
ATOM 1287 O O . HIS A 1 175 ? -24.282 -1.872 12.111 1.00 55.22 175 HIS A O 1
ATOM 1293 N N . GLY A 1 176 ? -24.477 -4.014 12.727 1.00 53.22 176 GLY A N 1
ATOM 1294 C CA . GLY A 1 176 ? -25.423 -3.809 13.836 1.00 53.22 176 GLY A CA 1
ATOM 1295 C C . GLY A 1 176 ? -24.938 -2.933 15.004 1.00 53.22 176 GLY A C 1
ATOM 1296 O O . GLY A 1 176 ? -25.601 -2.895 16.036 1.00 53.22 176 GLY A O 1
ATOM 1297 N N . SER A 1 177 ? -23.807 -2.241 14.868 1.00 58.91 177 SER A N 1
ATOM 1298 C CA . SER A 1 177 ? -23.218 -1.364 15.886 1.00 58.91 177 SER A CA 1
ATOM 1299 C C . SER A 1 177 ? -22.584 -0.093 15.312 1.00 58.91 177 SER A C 1
ATOM 1301 O O . SER A 1 177 ? -21.680 0.447 15.938 1.00 58.9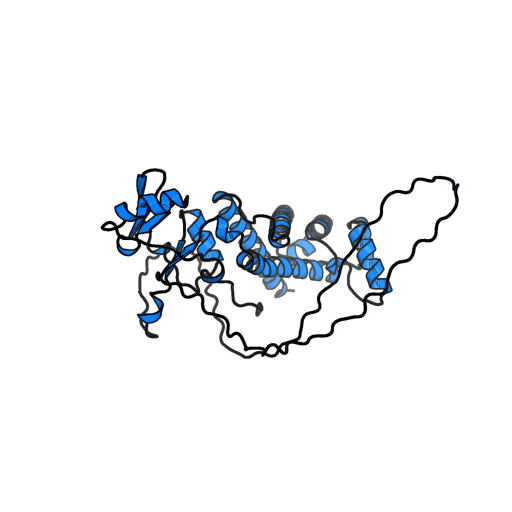1 177 SER A O 1
ATOM 1303 N N . GLY A 1 178 ? -23.027 0.380 14.138 1.00 90.31 178 GLY A N 1
ATOM 1304 C CA . GLY A 1 178 ? -22.736 1.724 13.601 1.00 90.31 178 GLY A CA 1
ATOM 1305 C C . GLY A 1 178 ? -21.269 2.051 13.286 1.00 90.31 178 GLY A C 1
ATOM 1306 O O . GLY A 1 178 ? -21.022 3.018 12.581 1.00 90.31 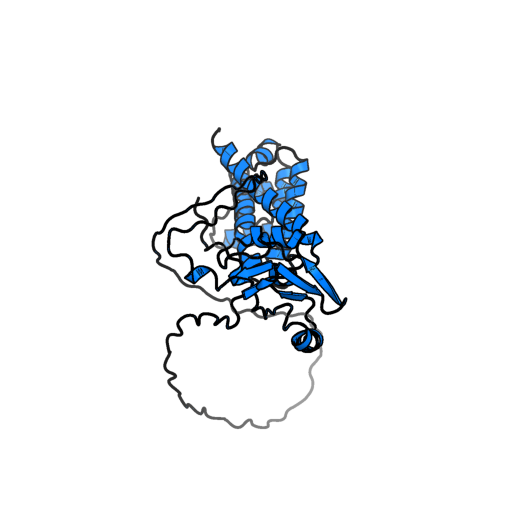178 GLY A O 1
ATOM 1307 N N . TYR A 1 179 ? -20.312 1.242 13.746 1.00 95.25 179 TYR A N 1
ATOM 1308 C CA . TYR A 1 179 ? -18.883 1.476 13.608 1.00 95.25 179 TYR A CA 1
ATOM 1309 C C . TYR A 1 179 ? -18.132 0.236 13.119 1.00 95.25 179 TYR A C 1
ATOM 1311 O O . TYR A 1 179 ? -18.423 -0.900 13.510 1.00 95.25 179 TYR A O 1
ATOM 1319 N N . GLY A 1 180 ? -17.117 0.476 12.298 1.00 96.31 180 GLY A N 1
ATOM 1320 C CA . GLY A 1 180 ? -16.038 -0.448 11.972 1.00 96.31 180 GLY A CA 1
ATOM 1321 C C . GLY A 1 180 ? -14.749 -0.038 12.683 1.00 96.31 180 GLY A C 1
ATOM 1322 O O . GLY A 1 180 ? -14.607 1.102 13.119 1.00 96.31 180 GLY A O 1
ATOM 1323 N N . ILE A 1 181 ? -13.804 -0.961 12.824 1.00 97.19 181 ILE A N 1
ATOM 1324 C CA . ILE A 1 181 ? -12.465 -0.706 13.355 1.00 97.19 181 ILE A CA 1
ATOM 1325 C C . ILE A 1 181 ? -11.426 -1.223 12.367 1.00 97.19 181 ILE A C 1
ATOM 1327 O O . ILE A 1 181 ? -11.547 -2.323 11.827 1.00 97.19 181 ILE A O 1
ATOM 1331 N N . ILE A 1 182 ? -10.396 -0.416 12.147 1.00 98.19 182 ILE A N 1
ATOM 1332 C CA . ILE A 1 182 ? -9.232 -0.747 11.337 1.00 98.19 182 ILE A CA 1
ATOM 1333 C C . ILE A 1 182 ? -8.006 -0.652 12.235 1.00 98.19 182 ILE A C 1
ATOM 1335 O O . ILE A 1 182 ? -7.760 0.354 12.903 1.00 98.19 182 ILE A O 1
ATOM 1339 N N . THR A 1 183 ? -7.216 -1.713 12.243 1.00 97.75 183 THR A N 1
ATOM 1340 C CA . THR A 1 183 ? -5.947 -1.815 12.959 1.00 97.75 183 THR A CA 1
ATOM 1341 C C . THR A 1 183 ? -4.799 -2.050 11.977 1.00 97.75 183 THR A C 1
ATOM 1343 O O . THR A 1 183 ? -4.999 -2.292 10.788 1.00 97.75 183 THR A O 1
ATOM 1346 N N . VAL A 1 184 ? -3.562 -2.046 12.478 1.00 97.31 184 VAL A N 1
ATOM 1347 C CA . VAL A 1 184 ? -2.367 -2.329 11.661 1.00 97.31 184 VAL A CA 1
ATOM 1348 C C . VAL A 1 184 ? -2.452 -3.688 10.949 1.00 97.31 184 VAL A C 1
ATOM 1350 O O . VAL A 1 184 ? -1.936 -3.830 9.844 1.00 97.31 184 VAL A O 1
ATOM 1353 N N . SER A 1 185 ? -3.105 -4.697 11.541 1.00 96.25 185 SER A N 1
ATOM 1354 C CA . SER A 1 185 ? -3.262 -5.999 10.879 1.00 96.25 185 SER A CA 1
ATOM 1355 C C . SER A 1 185 ? -4.169 -5.939 9.654 1.00 96.25 185 SER A C 1
ATOM 1357 O O . SER A 1 185 ? -3.911 -6.664 8.696 1.00 96.25 185 SER A O 1
ATOM 1359 N N . ASP A 1 186 ? -5.174 -5.064 9.654 1.00 97.50 186 ASP A N 1
ATOM 1360 C CA . ASP A 1 186 ? -6.164 -4.962 8.578 1.00 97.50 186 ASP A CA 1
ATOM 1361 C C . ASP A 1 186 ? -5.576 -4.364 7.294 1.00 97.50 186 ASP A C 1
ATOM 1363 O O . ASP A 1 186 ? -6.007 -4.720 6.202 1.00 97.50 186 ASP A O 1
ATOM 1367 N N . VAL A 1 187 ? -4.503 -3.572 7.407 1.00 97.38 187 VAL A N 1
ATOM 1368 C CA . VAL A 1 187 ? -3.702 -3.055 6.275 1.00 97.38 187 VAL A CA 1
ATOM 1369 C C . VAL A 1 187 ? -3.073 -4.185 5.439 1.00 97.38 187 VAL A C 1
ATOM 1371 O O . VAL A 1 187 ? -2.670 -3.979 4.299 1.00 97.38 187 VAL A O 1
ATOM 1374 N N . ASN A 1 188 ? -2.978 -5.404 5.979 1.00 97.56 188 ASN A N 1
ATOM 1375 C CA . ASN A 1 188 ? -2.490 -6.574 5.242 1.00 97.56 188 ASN A CA 1
ATOM 1376 C C . ASN A 1 188 ? -3.600 -7.332 4.498 1.00 97.56 188 ASN A C 1
ATOM 1378 O O . ASN A 1 188 ? -3.345 -8.404 3.948 1.00 97.56 188 ASN A O 1
ATOM 1382 N N . LYS A 1 189 ? -4.844 -6.843 4.517 1.00 96.44 189 LYS A N 1
ATOM 1383 C CA . LYS A 1 189 ? -5.934 -7.473 3.773 1.00 96.44 189 LYS A CA 1
ATOM 1384 C C . LYS A 1 189 ? -5.765 -7.236 2.275 1.00 96.44 189 LYS A C 1
ATOM 1386 O O . LYS A 1 189 ? -5.166 -6.262 1.823 1.00 96.44 189 LYS A O 1
ATOM 1391 N N . ARG A 1 190 ? -6.354 -8.144 1.498 1.00 95.69 190 ARG A N 1
ATOM 1392 C CA . ARG A 1 190 ? -6.314 -8.142 0.033 1.00 95.69 190 ARG A CA 1
ATOM 1393 C C . ARG A 1 190 ? -6.677 -6.785 -0.609 1.00 95.69 190 ARG A C 1
ATOM 1395 O O . ARG A 1 190 ? -5.919 -6.393 -1.492 1.00 95.69 190 ARG A O 1
ATOM 1402 N N . PRO A 1 191 ? -7.704 -6.033 -0.158 1.00 96.00 191 PRO A N 1
ATOM 1403 C CA . PRO A 1 191 ? -8.037 -4.744 -0.771 1.00 96.00 191 PRO A CA 1
ATOM 1404 C C . PRO A 1 191 ? -6.885 -3.730 -0.741 1.00 96.00 191 PRO A C 1
ATOM 1406 O O . PRO A 1 191 ? -6.648 -3.039 -1.725 1.00 96.00 191 PRO A O 1
ATOM 1409 N N . THR A 1 192 ? -6.096 -3.687 0.339 1.00 95.88 192 THR A N 1
ATOM 1410 C CA . THR A 1 192 ? -4.916 -2.810 0.408 1.00 95.88 192 THR A CA 1
ATOM 1411 C C . THR A 1 192 ? -3.825 -3.248 -0.572 1.00 95.88 192 THR A C 1
ATOM 1413 O O . THR A 1 192 ? -3.155 -2.412 -1.168 1.00 95.88 192 THR A O 1
ATOM 1416 N N . HIS A 1 193 ? -3.640 -4.554 -0.783 1.00 95.81 193 HIS A N 1
ATOM 1417 C CA . HIS A 1 193 ? -2.701 -5.048 -1.795 1.00 95.81 193 HIS A CA 1
ATOM 1418 C C . HIS A 1 193 ? -3.162 -4.679 -3.212 1.00 95.81 193 HIS A C 1
ATOM 1420 O O . HIS A 1 193 ? -2.356 -4.225 -4.023 1.00 95.81 193 HIS A O 1
ATOM 1426 N N . GLU A 1 194 ? -4.452 -4.847 -3.498 1.00 94.38 194 GLU A N 1
ATOM 1427 C CA . GLU A 1 194 ? -5.052 -4.504 -4.790 1.00 94.38 194 GLU A CA 1
ATOM 1428 C C . GLU A 1 194 ? -4.947 -3.004 -5.084 1.00 94.38 194 GLU A C 1
ATOM 1430 O O . GLU A 1 194 ? -4.616 -2.651 -6.210 1.00 94.38 194 GLU A O 1
ATOM 1435 N N . MET A 1 195 ? -5.087 -2.140 -4.069 1.00 94.62 195 MET A N 1
ATOM 1436 C CA . MET A 1 195 ? -4.846 -0.693 -4.182 1.00 94.62 195 MET A CA 1
ATOM 1437 C C . MET A 1 195 ? -3.448 -0.350 -4.706 1.00 94.62 195 MET A C 1
ATOM 1439 O O . MET A 1 195 ? -3.268 0.548 -5.522 1.00 94.62 195 MET A O 1
ATOM 1443 N N . LEU A 1 196 ? -2.428 -1.034 -4.183 1.00 95.44 196 LEU A N 1
ATOM 1444 C CA . LEU A 1 196 ? -1.029 -0.679 -4.419 1.00 95.44 196 LEU A CA 1
ATOM 1445 C C . LEU A 1 196 ? -0.492 -1.243 -5.734 1.00 95.44 196 LEU A C 1
ATOM 1447 O O . LEU A 1 196 ? 0.508 -0.749 -6.259 1.00 95.44 196 LEU A O 1
ATOM 1451 N N . TYR A 1 197 ? -1.126 -2.291 -6.260 1.00 95.31 197 TYR A N 1
ATOM 1452 C CA . TYR A 1 197 ? -0.672 -2.960 -7.472 1.00 95.31 197 TYR A CA 1
ATOM 1453 C C . TYR A 1 197 ? -0.670 -2.044 -8.713 1.00 95.31 197 TYR A C 1
ATOM 1455 O O . TYR A 1 197 ? 0.371 -2.005 -9.376 1.00 95.31 197 TYR A O 1
ATOM 1463 N N . PRO A 1 198 ? -1.733 -1.268 -9.017 1.00 95.19 198 PRO A N 1
ATOM 1464 C CA . PRO A 1 198 ? -1.757 -0.346 -10.152 1.00 95.19 198 PRO A CA 1
ATOM 1465 C C . PRO A 1 198 ? -0.580 0.628 -10.182 1.00 95.19 198 PRO A C 1
ATOM 1467 O O . PRO A 1 198 ? 0.068 0.747 -11.216 1.00 95.19 198 PRO A O 1
ATOM 1470 N N . VAL A 1 199 ? -0.231 1.243 -9.047 1.00 95.38 199 VAL A N 1
ATOM 1471 C CA . VAL A 1 199 ? 0.895 2.193 -8.955 1.00 95.38 199 VAL A CA 1
ATOM 1472 C C . VAL A 1 199 ? 2.213 1.528 -9.366 1.00 95.38 199 VAL A C 1
ATOM 1474 O O . VAL A 1 199 ? 3.016 2.082 -10.115 1.00 95.38 199 VAL A O 1
ATOM 1477 N N . ILE A 1 200 ? 2.441 0.300 -8.899 1.00 96.38 200 ILE A N 1
ATOM 1478 C CA . ILE A 1 200 ? 3.663 -0.457 -9.190 1.00 96.38 200 ILE A CA 1
ATOM 1479 C C . ILE A 1 200 ? 3.688 -0.915 -10.652 1.00 96.38 200 ILE A C 1
ATOM 1481 O O . ILE A 1 200 ? 4.731 -0.837 -11.304 1.00 96.38 200 ILE A O 1
ATOM 1485 N N . ALA A 1 201 ? 2.556 -1.409 -11.157 1.00 96.44 201 ALA A N 1
ATOM 1486 C CA . ALA A 1 201 ? 2.413 -1.860 -12.535 1.00 96.44 201 ALA A CA 1
ATOM 1487 C C . ALA A 1 201 ? 2.591 -0.699 -13.523 1.00 96.44 201 ALA A C 1
ATOM 1489 O O . ALA A 1 201 ? 3.280 -0.854 -14.531 1.00 96.44 201 ALA A O 1
ATOM 1490 N N . GLU A 1 202 ? 2.040 0.474 -13.209 1.00 96.38 202 GLU A N 1
ATOM 1491 C CA . GLU A 1 202 ? 2.189 1.679 -14.016 1.00 96.38 202 GLU A CA 1
ATOM 1492 C C . GLU A 1 202 ? 3.649 2.128 -14.090 1.00 96.38 202 GLU A C 1
ATOM 1494 O O . GLU A 1 202 ? 4.156 2.353 -15.191 1.00 96.38 202 GLU A O 1
ATOM 1499 N N . LEU A 1 203 ? 4.353 2.193 -12.953 1.00 96.88 203 LEU A N 1
ATOM 1500 C CA . LEU A 1 203 ? 5.775 2.538 -12.939 1.00 96.88 203 LEU A CA 1
ATOM 1501 C C . LEU A 1 203 ? 6.607 1.539 -13.756 1.00 96.88 203 LEU A C 1
ATOM 1503 O O . LEU A 1 203 ? 7.434 1.952 -14.568 1.00 96.88 203 LEU A O 1
ATOM 1507 N N . ALA A 1 204 ? 6.388 0.236 -13.558 1.00 97.81 204 ALA A N 1
ATOM 1508 C CA . ALA A 1 204 ? 7.105 -0.803 -14.295 1.00 97.81 204 ALA A CA 1
ATOM 1509 C C . ALA A 1 204 ? 6.852 -0.693 -15.806 1.00 97.81 204 ALA A C 1
ATOM 1511 O O . ALA A 1 204 ? 7.802 -0.676 -16.586 1.00 97.81 204 ALA A O 1
ATOM 1512 N N . GLY A 1 205 ? 5.590 -0.533 -16.215 1.00 97.12 205 GLY A N 1
ATOM 1513 C CA . GLY A 1 205 ? 5.220 -0.353 -17.617 1.00 97.12 205 GLY A CA 1
ATOM 1514 C C . GLY A 1 205 ? 5.780 0.938 -18.216 1.00 97.12 205 GLY A C 1
ATOM 1515 O O . GLY A 1 205 ? 6.191 0.960 -19.374 1.00 97.12 205 GLY A O 1
ATOM 1516 N N . LEU A 1 206 ? 5.850 2.022 -17.438 1.00 97.00 206 LEU A N 1
ATOM 1517 C CA . LEU A 1 206 ? 6.494 3.260 -17.870 1.00 97.00 206 LEU A CA 1
ATOM 1518 C C . LEU A 1 206 ? 7.975 3.026 -18.167 1.00 97.00 206 LEU A C 1
ATOM 1520 O O . LEU A 1 206 ? 8.441 3.403 -19.240 1.00 97.00 206 LEU A O 1
ATOM 1524 N N . ILE A 1 207 ? 8.705 2.399 -17.244 1.00 97.25 207 ILE A N 1
ATOM 1525 C CA . ILE A 1 207 ? 10.137 2.133 -17.416 1.00 97.25 207 ILE A CA 1
ATOM 1526 C C . ILE A 1 207 ? 10.370 1.177 -18.592 1.00 97.25 207 ILE A C 1
ATOM 1528 O O . ILE A 1 207 ? 11.247 1.444 -19.415 1.00 97.25 207 ILE A O 1
ATOM 1532 N N . ALA A 1 208 ? 9.560 0.121 -18.720 1.00 98.00 208 ALA A N 1
ATOM 1533 C CA . ALA A 1 208 ? 9.633 -0.835 -19.824 1.00 98.00 208 ALA A CA 1
ATOM 1534 C C . ALA A 1 208 ? 9.522 -0.140 -21.190 1.00 98.00 208 ALA A C 1
ATOM 1536 O O . ALA A 1 208 ? 10.417 -0.291 -22.022 1.00 98.00 208 ALA A O 1
ATOM 1537 N N . ARG A 1 209 ? 8.508 0.717 -21.377 1.00 97.12 209 ARG A N 1
ATOM 1538 C CA . ARG A 1 209 ? 8.320 1.491 -22.618 1.00 97.12 209 ARG A CA 1
ATOM 1539 C C . ARG A 1 209 ? 9.499 2.411 -22.933 1.00 97.12 209 ARG A C 1
ATOM 1541 O O . ARG A 1 209 ? 9.855 2.589 -24.094 1.00 97.12 209 ARG A O 1
ATOM 1548 N N . ARG A 1 210 ? 10.117 3.023 -21.916 1.00 96.44 210 ARG A N 1
ATOM 1549 C CA . ARG A 1 210 ? 11.298 3.884 -22.112 1.00 96.44 210 ARG A CA 1
ATOM 1550 C C . ARG A 1 210 ? 12.528 3.078 -22.523 1.00 96.44 210 ARG A C 1
ATOM 1552 O O . ARG A 1 210 ? 13.291 3.538 -23.368 1.00 96.44 210 ARG A O 1
ATOM 1559 N N . ILE A 1 211 ? 12.705 1.885 -21.955 1.00 97.06 211 ILE A N 1
ATOM 1560 C CA . ILE A 1 211 ? 13.771 0.953 -22.343 1.00 97.06 211 ILE A CA 1
ATOM 1561 C C . ILE A 1 211 ? 13.553 0.470 -23.783 1.00 97.06 211 ILE A C 1
ATOM 1563 O O . ILE A 1 211 ? 14.479 0.552 -24.587 1.00 97.06 211 ILE A O 1
ATOM 1567 N N . GLU A 1 212 ? 12.337 0.032 -24.124 1.00 97.12 212 GLU A N 1
ATOM 1568 C CA . GLU A 1 212 ? 11.952 -0.402 -25.476 1.00 97.12 212 GLU A CA 1
ATOM 1569 C C . GLU A 1 212 ? 12.183 0.688 -26.526 1.00 9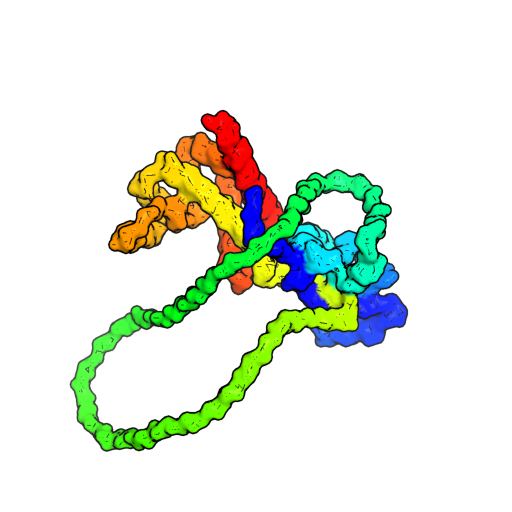7.12 212 GLU A C 1
ATOM 1571 O O . GLU A 1 212 ? 12.739 0.422 -27.586 1.00 97.12 212 GLU A O 1
ATOM 1576 N N . ALA A 1 213 ? 11.834 1.942 -26.226 1.00 95.88 213 ALA A N 1
ATOM 1577 C CA . ALA A 1 213 ? 12.049 3.049 -27.155 1.00 95.88 213 ALA A CA 1
ATOM 1578 C C . ALA A 1 213 ? 13.535 3.297 -27.484 1.00 95.88 213 ALA A C 1
ATOM 1580 O O . ALA A 1 213 ? 13.842 4.005 -28.446 1.00 95.88 213 ALA A O 1
ATOM 1581 N N . ARG A 1 214 ? 14.462 2.768 -26.673 1.00 96.00 214 ARG A N 1
ATOM 1582 C CA . ARG A 1 214 ? 15.894 3.062 -26.770 1.00 96.00 214 ARG A CA 1
ATOM 1583 C C . ARG A 1 214 ? 16.753 1.889 -27.227 1.00 96.00 214 ARG A C 1
ATOM 1585 O O . ARG A 1 214 ? 17.812 2.153 -27.806 1.00 96.00 214 ARG A O 1
ATOM 1592 N N . TYR A 1 215 ? 16.350 0.661 -26.933 1.00 97.06 215 TYR A N 1
ATOM 1593 C CA . TYR A 1 215 ? 17.151 -0.539 -27.149 1.00 97.06 215 TYR A CA 1
ATOM 1594 C C . TYR A 1 215 ? 16.362 -1.585 -27.913 1.00 97.06 215 TYR A C 1
ATOM 1596 O O . TYR A 1 215 ? 15.195 -1.807 -27.614 1.00 97.06 215 TYR A O 1
ATOM 1604 N N . ASP A 1 216 ? 17.035 -2.286 -28.819 1.00 97.38 216 ASP A N 1
ATOM 1605 C CA . ASP A 1 216 ? 16.516 -3.538 -29.353 1.00 97.38 216 ASP A CA 1
ATOM 1606 C C . ASP A 1 216 ? 16.643 -4.646 -28.296 1.00 97.38 216 ASP A C 1
ATOM 1608 O O . ASP A 1 216 ? 17.605 -4.702 -27.524 1.00 97.38 216 ASP A O 1
ATOM 1612 N N . SER A 1 217 ? 15.725 -5.617 -28.310 1.00 97.00 217 SER A N 1
ATOM 1613 C CA . SER A 1 217 ? 15.673 -6.666 -27.278 1.00 97.00 217 SER A CA 1
ATOM 1614 C C . SER A 1 217 ? 16.988 -7.433 -27.102 1.00 97.00 217 SER A C 1
ATOM 1616 O O . SER A 1 217 ? 17.375 -7.763 -25.984 1.00 97.00 217 SER A O 1
ATOM 1618 N N . ARG A 1 218 ? 17.716 -7.685 -28.196 1.00 96.38 218 ARG A N 1
ATOM 1619 C CA . ARG A 1 218 ? 18.981 -8.438 -28.166 1.00 96.38 218 ARG A CA 1
ATOM 1620 C C . ARG A 1 218 ? 20.149 -7.647 -27.582 1.00 96.38 218 ARG A C 1
ATOM 1622 O O . ARG A 1 218 ? 21.100 -8.264 -27.118 1.00 96.38 218 ARG A O 1
ATOM 1629 N N . GLU A 1 219 ? 20.086 -6.316 -27.583 1.00 97.12 219 GLU A N 1
ATOM 1630 C CA . GLU A 1 219 ? 21.124 -5.471 -26.976 1.00 97.12 219 GLU A CA 1
ATOM 1631 C C . GLU A 1 219 ? 21.124 -5.578 -25.448 1.00 97.12 219 GLU A C 1
ATOM 1633 O O . GLU A 1 219 ? 22.129 -5.284 -24.804 1.00 97.12 219 GLU A O 1
ATOM 1638 N N . LEU A 1 220 ? 20.008 -6.020 -24.864 1.00 97.75 220 LEU A N 1
ATOM 1639 C CA . LEU A 1 220 ? 19.837 -6.112 -23.420 1.00 97.75 220 LEU A CA 1
ATOM 1640 C C . LEU A 1 220 ? 20.285 -7.457 -22.841 1.00 97.75 220 LEU A C 1
ATOM 1642 O O . LEU A 1 220 ? 20.428 -7.550 -21.630 1.00 97.75 220 LEU A O 1
ATOM 1646 N N . PHE A 1 221 ? 20.537 -8.489 -23.654 1.00 97.38 221 PHE A N 1
ATOM 1647 C CA . PHE A 1 221 ? 20.732 -9.864 -23.161 1.00 97.38 221 PHE A CA 1
ATOM 1648 C C . PHE A 1 221 ? 21.863 -10.008 -22.138 1.00 97.38 221 PHE A C 1
ATOM 1650 O O . PHE A 1 221 ? 21.705 -10.751 -21.176 1.00 97.38 221 PHE A O 1
ATOM 1657 N N . ASP A 1 222 ? 22.953 -9.252 -22.283 1.00 97.31 222 ASP A N 1
ATOM 1658 C CA . ASP A 1 222 ? 24.079 -9.285 -21.337 1.00 97.31 222 ASP A CA 1
ATOM 1659 C C . ASP A 1 222 ? 23.745 -8.655 -19.968 1.00 97.31 222 ASP A C 1
ATOM 1661 O O . ASP A 1 222 ? 24.497 -8.805 -19.003 1.00 97.31 222 ASP A O 1
ATOM 1665 N N . LEU A 1 223 ? 22.628 -7.929 -19.876 1.00 96.94 223 LEU A N 1
ATOM 1666 C CA . LEU A 1 223 ? 22.132 -7.273 -18.666 1.00 96.94 223 LEU A CA 1
ATOM 1667 C C . LEU A 1 223 ? 20.934 -8.003 -18.048 1.00 96.94 223 LEU A C 1
ATOM 1669 O O . LEU A 1 223 ? 20.471 -7.591 -16.985 1.00 96.94 223 LEU A O 1
ATOM 1673 N N . LEU A 1 224 ? 20.420 -9.057 -18.677 1.00 97.75 224 LEU A N 1
ATOM 1674 C CA . LEU A 1 224 ? 19.230 -9.775 -18.224 1.00 97.75 224 LEU A CA 1
ATOM 1675 C C . LEU A 1 224 ? 19.591 -11.137 -17.647 1.00 97.75 224 LEU A C 1
ATOM 1677 O O . LEU A 1 224 ? 20.620 -11.726 -17.973 1.00 97.75 224 LEU A O 1
ATOM 1681 N N . ASP A 1 225 ? 18.723 -11.644 -16.784 1.00 97.81 225 ASP A N 1
ATOM 1682 C CA . ASP A 1 225 ? 18.870 -12.984 -16.246 1.00 97.81 225 ASP A CA 1
ATOM 1683 C C . ASP A 1 225 ? 18.410 -14.018 -17.297 1.00 97.81 225 ASP A C 1
ATOM 1685 O O . ASP A 1 225 ? 17.450 -13.802 -18.046 1.00 97.81 225 ASP A O 1
ATOM 1689 N N . ASP A 1 226 ? 19.046 -15.198 -17.316 1.00 97.88 226 ASP A N 1
ATOM 1690 C CA . ASP A 1 226 ? 18.749 -16.279 -18.278 1.00 97.88 226 ASP A CA 1
ATOM 1691 C C . ASP A 1 226 ? 17.259 -16.656 -18.320 1.00 97.88 226 ASP A C 1
ATOM 1693 O O . ASP A 1 226 ? 16.728 -17.068 -19.354 1.00 97.88 226 ASP A O 1
ATOM 1697 N N . ARG A 1 227 ? 16.565 -16.518 -17.182 1.00 97.69 227 ARG A N 1
ATOM 1698 C CA . ARG A 1 227 ? 15.130 -16.786 -17.067 1.00 97.69 227 ARG A CA 1
ATOM 1699 C C . ARG A 1 227 ? 14.303 -15.816 -17.911 1.00 97.69 227 ARG A C 1
ATOM 1701 O O . ARG A 1 227 ? 13.376 -16.267 -18.583 1.00 97.69 227 ARG A O 1
ATOM 1708 N N . THR A 1 228 ? 14.619 -14.526 -17.864 1.00 97.56 228 THR A N 1
ATOM 1709 C CA . THR A 1 228 ? 13.905 -13.476 -18.599 1.00 97.56 228 THR A CA 1
ATOM 1710 C C . THR A 1 228 ? 14.145 -13.639 -20.095 1.00 97.56 228 THR A C 1
ATOM 1712 O O . THR A 1 228 ? 13.189 -13.736 -20.866 1.00 97.56 228 THR A O 1
ATOM 1715 N N . VAL A 1 229 ? 15.409 -13.818 -20.498 1.00 97.62 229 VAL A N 1
ATOM 1716 C CA . VAL A 1 229 ? 15.780 -14.078 -21.901 1.00 97.62 229 VAL A CA 1
ATOM 1717 C C . VAL A 1 229 ? 15.116 -15.358 -22.416 1.00 97.62 229 VAL A C 1
ATOM 1719 O O . VAL A 1 229 ? 14.515 -15.366 -23.489 1.00 97.62 229 VAL A O 1
ATOM 1722 N N . GLY A 1 230 ? 15.171 -16.447 -21.646 1.00 96.56 230 GLY A N 1
ATOM 1723 C CA . GLY A 1 230 ? 14.565 -17.724 -22.021 1.00 96.56 230 GLY A CA 1
ATOM 1724 C C . GLY A 1 230 ? 13.039 -17.666 -22.138 1.00 96.56 230 GLY A C 1
ATOM 1725 O O . GLY A 1 230 ? 12.476 -18.286 -23.044 1.00 96.56 230 GLY A O 1
ATOM 1726 N N . GLY A 1 231 ? 12.373 -16.918 -21.252 1.00 95.25 231 GLY A N 1
ATOM 1727 C CA . GLY A 1 231 ? 10.935 -16.650 -21.320 1.00 95.25 231 GLY A CA 1
ATOM 1728 C C . GLY A 1 231 ? 10.564 -15.902 -22.597 1.00 95.25 231 GLY A C 1
ATOM 1729 O O . GLY A 1 231 ? 9.738 -16.384 -23.369 1.00 95.25 231 GLY A O 1
ATOM 1730 N N . TRP A 1 232 ? 11.271 -14.810 -22.879 1.00 96.44 232 TRP A N 1
ATOM 1731 C CA . TRP A 1 232 ? 11.064 -14.012 -24.082 1.00 96.44 232 TRP A CA 1
ATOM 1732 C C . TRP A 1 232 ? 11.291 -14.810 -25.377 1.00 96.44 232 TRP A C 1
ATOM 1734 O O . TRP A 1 232 ? 10.423 -14.830 -26.245 1.00 96.44 232 TRP A O 1
ATOM 1744 N N . VAL A 1 233 ? 12.388 -15.576 -25.488 1.00 95.62 233 VAL A N 1
ATOM 1745 C CA . VAL A 1 233 ? 12.655 -16.438 -26.665 1.00 95.62 233 VAL A CA 1
ATOM 1746 C C . VAL A 1 233 ? 11.544 -17.477 -26.867 1.00 95.62 233 VAL A C 1
ATOM 1748 O O . VAL A 1 233 ? 11.237 -17.870 -27.996 1.00 95.62 233 VAL A O 1
ATOM 1751 N N . LYS A 1 234 ? 10.939 -17.974 -25.780 1.00 95.25 234 LYS A N 1
ATOM 1752 C CA . LYS A 1 234 ? 9.814 -18.913 -25.866 1.00 95.25 234 LYS A CA 1
ATOM 1753 C C . LYS A 1 234 ? 8.568 -18.243 -26.445 1.00 95.25 234 LYS A C 1
ATOM 1755 O O . LYS A 1 234 ? 7.830 -18.922 -27.156 1.00 95.25 234 LYS A O 1
ATOM 1760 N N . ASP A 1 235 ? 8.338 -16.971 -26.147 1.00 92.88 235 ASP A N 1
ATOM 1761 C CA . ASP A 1 235 ? 7.190 -16.217 -26.648 1.00 92.88 235 ASP A CA 1
ATOM 1762 C C . ASP A 1 235 ? 7.413 -15.717 -28.085 1.00 92.88 235 ASP A C 1
ATOM 1764 O O . ASP A 1 235 ? 6.522 -15.896 -28.913 1.00 92.88 235 ASP A O 1
ATOM 1768 N N . GLU A 1 236 ? 8.630 -15.292 -28.447 1.00 92.00 236 GLU A N 1
ATOM 1769 C CA . GLU A 1 236 ? 9.025 -15.000 -29.841 1.00 92.00 236 GLU A CA 1
ATOM 1770 C C . GLU A 1 236 ? 8.741 -16.209 -30.759 1.00 92.00 236 GLU A C 1
ATOM 1772 O O . GLU A 1 236 ? 8.187 -16.080 -31.848 1.00 92.00 236 GLU A O 1
ATOM 1777 N N . ARG A 1 237 ? 9.025 -17.435 -30.291 1.00 92.00 237 ARG A N 1
ATOM 1778 C CA . ARG A 1 237 ? 8.730 -18.680 -31.035 1.00 92.00 237 ARG A CA 1
ATOM 1779 C C . ARG A 1 237 ? 7.243 -18.967 -31.234 1.00 92.00 237 ARG A C 1
ATOM 1781 O O . ARG A 1 237 ? 6.910 -19.813 -32.063 1.00 92.00 237 ARG A O 1
ATOM 1788 N N . LYS A 1 238 ? 6.368 -18.333 -30.456 1.00 93.56 238 LYS A N 1
ATOM 1789 C CA . LYS A 1 238 ? 4.911 -18.421 -30.614 1.00 93.56 238 LYS A CA 1
ATOM 1790 C C . LYS A 1 238 ? 4.360 -17.301 -31.499 1.00 93.56 238 LYS A C 1
ATOM 1792 O O . LYS A 1 238 ? 3.145 -17.143 -31.531 1.00 93.56 238 LYS A O 1
ATOM 1797 N N . ASP A 1 239 ? 5.229 -16.563 -32.196 1.00 92.19 239 ASP A N 1
ATOM 1798 C CA . ASP A 1 239 ? 4.858 -15.415 -33.033 1.00 92.19 239 ASP A CA 1
ATOM 1799 C C . ASP A 1 239 ? 4.231 -14.270 -32.216 1.00 92.19 239 ASP A C 1
ATOM 1801 O O . ASP A 1 239 ? 3.349 -13.548 -32.671 1.00 92.19 239 ASP A O 1
ATOM 1805 N N . VAL A 1 240 ? 4.664 -14.135 -30.957 1.00 90.19 240 VAL A N 1
ATOM 1806 C CA . VAL A 1 240 ? 4.265 -13.036 -30.080 1.00 90.19 240 VAL A CA 1
ATOM 1807 C C . VAL A 1 240 ? 5.332 -11.948 -30.179 1.00 90.19 240 VAL A C 1
ATOM 1809 O O . VAL A 1 240 ? 6.424 -12.081 -29.627 1.00 90.19 240 VAL A O 1
ATOM 1812 N N . GLU A 1 241 ? 5.020 -10.875 -30.904 1.00 90.81 241 GLU A N 1
ATOM 1813 C CA . GLU A 1 241 ? 5.883 -9.697 -31.051 1.00 90.81 241 GLU A CA 1
ATOM 1814 C C . GLU A 1 241 ? 5.829 -8.838 -29.777 1.00 90.81 241 GLU A C 1
ATOM 1816 O O . GLU A 1 241 ? 5.116 -7.840 -29.704 1.00 90.81 241 GLU A O 1
ATOM 1821 N N . LEU A 1 242 ? 6.561 -9.251 -28.741 1.00 94.69 242 LEU A N 1
ATOM 1822 C CA . LEU A 1 242 ? 6.760 -8.461 -27.524 1.00 94.69 242 LEU A CA 1
ATOM 1823 C C . LEU A 1 242 ? 8.223 -8.058 -27.394 1.00 94.69 242 LEU A C 1
ATOM 1825 O O . LEU A 1 242 ? 9.121 -8.844 -27.694 1.00 94.69 242 LEU A O 1
ATOM 1829 N N . HIS A 1 243 ? 8.475 -6.851 -26.900 1.00 97.69 243 HIS A N 1
ATOM 1830 C CA . HIS A 1 243 ? 9.818 -6.434 -26.525 1.00 97.69 243 HIS A CA 1
ATOM 1831 C C . HIS A 1 243 ? 10.255 -7.127 -25.222 1.00 97.69 243 HIS A C 1
ATOM 1833 O O . HIS A 1 243 ? 9.445 -7.321 -24.317 1.00 97.69 243 HIS A O 1
ATOM 1839 N N . VAL A 1 244 ? 11.542 -7.468 -25.069 1.00 97.81 244 VAL A N 1
ATOM 1840 C CA . VAL A 1 244 ? 12.051 -8.134 -23.847 1.00 97.81 244 VAL A CA 1
ATOM 1841 C C . VAL A 1 244 ? 11.825 -7.306 -22.576 1.00 97.81 244 VAL A C 1
ATOM 1843 O O . VAL A 1 244 ? 11.705 -7.866 -21.490 1.00 97.81 244 VAL A O 1
ATOM 1846 N N . ALA A 1 245 ? 11.696 -5.982 -22.716 1.00 97.62 245 ALA A N 1
ATOM 1847 C CA . ALA A 1 245 ? 11.406 -5.066 -21.613 1.00 97.62 245 ALA A CA 1
ATOM 1848 C C . ALA A 1 245 ? 10.079 -5.371 -20.897 1.00 97.62 245 ALA A C 1
ATOM 1850 O O . ALA A 1 245 ? 9.993 -5.181 -19.687 1.00 97.62 245 ALA A O 1
ATOM 1851 N N . GLU A 1 246 ? 9.091 -5.921 -21.608 1.00 96.19 246 GLU A N 1
ATOM 1852 C CA . GLU A 1 246 ? 7.804 -6.350 -21.040 1.00 96.19 246 GLU A CA 1
ATOM 1853 C C . GLU A 1 246 ? 7.943 -7.578 -20.122 1.00 96.19 246 GLU A C 1
ATOM 1855 O O . GLU A 1 246 ? 7.073 -7.863 -19.303 1.00 96.19 246 GLU A O 1
ATOM 1860 N N . SER A 1 247 ? 9.048 -8.322 -20.242 1.00 96.12 247 SER A N 1
ATOM 1861 C CA . SER A 1 247 ? 9.344 -9.497 -19.410 1.00 96.12 247 SER A CA 1
ATOM 1862 C C . SER A 1 247 ? 10.266 -9.191 -18.227 1.00 96.12 247 SER A C 1
ATOM 1864 O O . SER A 1 247 ? 10.472 -10.068 -17.388 1.00 96.12 247 SER A O 1
ATOM 1866 N N . MET A 1 248 ? 10.832 -7.982 -18.159 1.00 97.62 248 MET A N 1
ATOM 1867 C CA . MET A 1 248 ? 11.804 -7.609 -17.132 1.00 97.62 248 MET A CA 1
ATOM 1868 C C . MET A 1 248 ? 11.144 -7.417 -15.765 1.00 97.62 248 MET A C 1
ATOM 1870 O O . MET A 1 248 ? 10.035 -6.890 -15.653 1.00 97.62 248 MET A O 1
ATOM 1874 N N . ASP A 1 249 ? 11.860 -7.769 -14.698 1.00 96.25 249 ASP A N 1
ATOM 1875 C CA . ASP A 1 249 ? 11.501 -7.304 -13.357 1.00 96.25 249 ASP A CA 1
ATOM 1876 C C . ASP A 1 249 ? 12.125 -5.933 -13.024 1.00 96.25 249 ASP A C 1
ATOM 1878 O O . ASP A 1 249 ? 13.007 -5.427 -13.719 1.00 96.25 249 ASP A O 1
ATOM 1882 N N . LEU A 1 250 ? 11.671 -5.302 -11.933 1.00 96.38 250 LEU A N 1
ATOM 1883 C CA . LEU A 1 250 ? 12.183 -3.989 -11.510 1.00 96.38 250 LEU A CA 1
ATOM 1884 C C . LEU A 1 250 ? 13.692 -3.996 -11.190 1.00 96.38 250 LEU A C 1
ATOM 1886 O O . LEU A 1 250 ? 14.339 -2.955 -11.280 1.00 96.38 250 LEU A O 1
ATOM 1890 N N . GLY A 1 251 ? 14.264 -5.144 -10.811 1.00 96.00 251 GLY A N 1
ATOM 1891 C CA . GLY A 1 251 ? 15.697 -5.286 -10.561 1.00 96.00 251 GLY A CA 1
ATOM 1892 C C . GLY A 1 251 ? 16.510 -5.279 -11.855 1.00 96.00 251 GLY A C 1
ATOM 1893 O O . GLY A 1 251 ? 17.518 -4.576 -11.941 1.00 96.00 251 GLY A O 1
ATOM 1894 N N . GLU A 1 252 ? 16.053 -6.005 -12.872 1.00 97.44 252 GLU A N 1
ATOM 1895 C CA . GLU A 1 252 ? 16.631 -5.968 -14.219 1.00 97.44 252 GLU A CA 1
ATOM 1896 C C . GLU A 1 252 ? 16.477 -4.577 -14.843 1.00 97.44 252 GLU A C 1
ATOM 1898 O O . GLU A 1 252 ? 17.440 -4.040 -15.393 1.00 97.44 252 GLU A O 1
ATOM 1903 N N . MET A 1 253 ? 15.311 -3.937 -14.682 1.00 97.75 253 MET A N 1
ATOM 1904 C CA . MET A 1 253 ? 15.086 -2.560 -15.137 1.00 97.75 253 MET A CA 1
ATOM 1905 C C . MET A 1 253 ? 16.074 -1.595 -14.480 1.00 97.75 253 MET A C 1
ATOM 1907 O O . MET A 1 253 ? 16.731 -0.820 -15.173 1.00 97.75 253 MET A O 1
ATOM 1911 N N . ALA A 1 254 ? 16.259 -1.684 -13.159 1.00 95.94 254 ALA A N 1
ATOM 1912 C CA . ALA A 1 254 ? 17.251 -0.879 -12.454 1.00 95.94 254 ALA A CA 1
ATOM 1913 C C . ALA A 1 254 ? 18.681 -1.146 -12.961 1.00 95.94 254 ALA A C 1
ATOM 1915 O O . ALA A 1 254 ? 19.470 -0.212 -13.096 1.00 95.94 254 ALA A O 1
ATOM 1916 N N . ARG A 1 255 ? 19.031 -2.400 -13.279 1.00 96.19 255 ARG A N 1
ATOM 1917 C CA . ARG A 1 255 ? 20.349 -2.766 -13.831 1.00 96.19 255 ARG A CA 1
ATOM 1918 C C . ARG A 1 255 ? 20.589 -2.139 -15.206 1.00 96.19 255 ARG A C 1
ATOM 1920 O O . ARG A 1 255 ? 21.675 -1.602 -15.440 1.00 96.19 255 ARG A O 1
ATOM 1927 N N . VAL A 1 256 ? 19.579 -2.167 -16.077 1.00 96.75 256 VAL A N 1
ATOM 1928 C CA . VAL A 1 256 ? 19.616 -1.505 -17.388 1.00 96.75 256 VAL A CA 1
ATOM 1929 C C . VAL A 1 256 ? 19.763 0.001 -17.216 1.00 96.75 256 VAL A C 1
ATOM 1931 O O . VAL A 1 256 ? 20.687 0.575 -17.786 1.00 96.75 256 VAL A O 1
ATOM 1934 N N . LEU A 1 257 ? 18.945 0.639 -16.373 1.00 95.94 257 LEU A N 1
ATOM 1935 C CA . LEU A 1 257 ? 19.024 2.082 -16.122 1.00 95.94 257 LEU A CA 1
ATOM 1936 C C . LEU A 1 257 ? 20.399 2.511 -15.584 1.00 95.94 257 LEU A C 1
ATOM 1938 O O . LEU A 1 257 ? 20.947 3.498 -16.062 1.00 95.94 257 LEU A O 1
ATOM 1942 N N . ARG A 1 258 ? 20.995 1.744 -14.659 1.00 94.88 258 ARG A N 1
ATOM 1943 C CA . ARG A 1 258 ? 22.341 2.016 -14.108 1.00 94.88 258 ARG A CA 1
ATOM 1944 C C . ARG A 1 258 ? 23.464 1.870 -15.137 1.00 94.88 258 ARG A C 1
ATOM 1946 O O . ARG A 1 258 ? 24.510 2.493 -14.988 1.00 94.88 258 ARG A O 1
ATOM 1953 N N . SER A 1 259 ? 23.267 1.020 -16.142 1.00 94.31 259 SER A N 1
ATOM 1954 C CA . SER A 1 259 ? 24.254 0.738 -17.193 1.00 94.31 259 SER A CA 1
ATOM 1955 C C . SER A 1 259 ? 24.052 1.612 -18.440 1.00 94.31 259 SER A C 1
ATOM 1957 O O . SER A 1 259 ? 24.864 1.569 -19.364 1.00 94.31 259 SER A O 1
ATOM 1959 N N . SER A 1 260 ? 22.969 2.394 -18.474 1.00 89.12 260 SER A N 1
ATOM 1960 C CA . SER A 1 260 ? 22.572 3.254 -19.590 1.00 89.12 260 SER A CA 1
ATOM 1961 C C . SER A 1 260 ? 23.065 4.695 -19.400 1.00 89.12 260 SER A C 1
ATOM 1963 O O . SER A 1 260 ? 23.412 5.089 -18.288 1.00 89.12 260 SER A O 1
ATOM 1965 N N . PRO A 1 261 ? 23.082 5.519 -20.465 1.00 80.75 261 PRO A N 1
ATOM 1966 C CA . PRO A 1 261 ? 23.320 6.954 -20.333 1.00 80.75 261 PRO A CA 1
ATOM 1967 C C . PRO A 1 261 ? 22.290 7.621 -19.411 1.00 80.75 261 PRO A C 1
ATOM 1969 O O . PRO A 1 261 ? 21.110 7.268 -19.459 1.00 80.75 261 PRO A O 1
ATOM 1972 N N . ASP A 1 262 ? 22.717 8.646 -18.666 1.00 84.38 262 ASP A N 1
ATOM 1973 C CA . ASP A 1 262 ? 21.885 9.390 -17.703 1.00 84.38 262 ASP A CA 1
ATOM 1974 C C . ASP A 1 262 ? 20.531 9.850 -18.270 1.00 84.38 262 ASP A C 1
ATOM 1976 O O . ASP A 1 262 ? 19.552 9.951 -17.536 1.00 84.38 262 ASP A O 1
ATOM 1980 N N . GLU A 1 263 ? 20.452 10.111 -19.577 1.00 89.94 263 GLU A N 1
ATOM 1981 C CA . GLU A 1 263 ? 19.225 10.561 -20.242 1.00 89.94 263 GLU A CA 1
ATOM 1982 C C . GLU A 1 263 ? 18.078 9.545 -20.154 1.00 89.94 263 GLU A C 1
ATOM 1984 O O . GLU A 1 263 ? 16.927 9.944 -19.986 1.00 89.94 263 GLU A O 1
ATOM 1989 N N . LEU A 1 264 ? 18.361 8.235 -20.176 1.00 93.69 264 LEU A N 1
ATOM 1990 C CA . LEU A 1 264 ? 17.298 7.237 -20.034 1.00 93.69 264 LEU A CA 1
ATOM 1991 C C . LEU A 1 264 ? 16.702 7.269 -18.622 1.00 93.69 264 LEU A C 1
ATOM 1993 O O . LEU A 1 264 ? 15.482 7.316 -18.473 1.00 93.69 264 LEU A O 1
ATOM 1997 N N . ALA A 1 265 ? 17.546 7.311 -17.589 1.00 93.44 265 ALA A N 1
ATOM 1998 C CA . ALA A 1 265 ? 17.087 7.434 -16.207 1.00 93.44 265 ALA A CA 1
ATOM 1999 C C . ALA A 1 265 ? 16.300 8.741 -15.996 1.00 93.44 265 ALA A C 1
ATOM 2001 O O . ALA A 1 265 ? 15.215 8.724 -15.413 1.00 93.44 265 ALA A O 1
ATOM 2002 N N . LYS A 1 266 ? 16.770 9.862 -16.557 1.00 93.50 266 LYS A N 1
ATOM 2003 C CA . LYS A 1 266 ? 16.031 11.135 -16.527 1.00 93.50 266 LYS A CA 1
ATOM 2004 C C . LYS A 1 266 ? 14.664 11.041 -17.201 1.00 93.50 266 LYS A C 1
ATOM 2006 O O . LYS A 1 266 ? 13.689 11.544 -16.645 1.00 93.50 266 LYS A O 1
ATOM 2011 N N . SER A 1 267 ? 14.563 10.348 -18.337 1.00 93.31 267 SER A N 1
ATOM 2012 C CA . SER A 1 267 ? 13.285 10.134 -19.037 1.00 93.31 267 SER A CA 1
ATOM 2013 C C . SER A 1 267 ? 12.274 9.309 -18.222 1.00 93.31 267 SER A C 1
ATOM 2015 O O . SER A 1 267 ? 11.064 9.437 -18.410 1.00 93.31 267 SER A O 1
ATOM 2017 N N . CYS A 1 268 ? 12.763 8.506 -17.271 1.00 94.31 268 CYS A N 1
ATOM 2018 C CA . CYS A 1 268 ? 11.959 7.763 -16.299 1.00 94.31 268 CYS A CA 1
ATOM 2019 C C . CYS A 1 268 ? 11.681 8.556 -15.005 1.00 94.31 268 CYS A C 1
ATOM 2021 O O . CYS A 1 268 ? 11.142 8.002 -14.052 1.00 94.31 268 CYS A O 1
ATOM 2023 N N . GLY A 1 269 ? 12.041 9.844 -14.945 1.00 94.19 269 GLY A N 1
ATOM 2024 C CA . GLY A 1 269 ? 11.765 10.720 -13.804 1.00 94.19 269 GLY A CA 1
ATOM 2025 C C . GLY A 1 269 ? 12.815 10.693 -12.685 1.00 94.19 269 GLY A C 1
ATOM 2026 O O . GLY A 1 269 ? 12.611 11.349 -11.655 1.00 94.19 269 GLY A O 1
ATOM 2027 N N . PHE A 1 270 ? 13.934 9.983 -12.858 1.00 94.56 270 PHE A N 1
ATOM 2028 C CA . PHE A 1 270 ? 15.058 9.998 -11.913 1.00 94.56 270 PHE A CA 1
ATOM 2029 C C . PHE A 1 270 ? 15.897 11.270 -12.099 1.00 94.56 270 PHE A C 1
ATOM 2031 O O . PHE A 1 270 ? 16.122 11.719 -13.221 1.00 94.56 270 PHE A O 1
ATOM 2038 N N . ARG A 1 271 ? 16.356 11.889 -11.009 1.00 90.94 271 ARG A N 1
ATOM 2039 C CA . ARG A 1 271 ? 17.178 13.112 -11.064 1.00 90.94 271 ARG A CA 1
ATOM 2040 C C . ARG A 1 271 ? 18.661 12.787 -11.033 1.00 90.94 271 ARG A C 1
ATOM 2042 O O . ARG A 1 271 ? 19.454 13.536 -11.604 1.00 90.94 271 ARG A O 1
ATOM 2049 N N . SER A 1 272 ? 19.024 11.689 -10.380 1.00 88.50 272 SER A N 1
ATOM 2050 C CA . SER A 1 272 ? 20.393 11.194 -10.326 1.00 88.50 272 SER A CA 1
ATOM 2051 C C . SER A 1 272 ? 20.447 9.661 -10.266 1.00 88.50 272 SER A C 1
ATOM 2053 O O . SER A 1 272 ? 19.429 9.019 -9.997 1.00 88.50 272 SER A O 1
ATOM 2055 N N . PRO A 1 273 ? 21.618 9.047 -10.518 1.00 84.50 273 PRO A N 1
ATOM 2056 C CA . PRO A 1 273 ? 21.795 7.601 -10.389 1.00 84.50 273 PRO A CA 1
ATOM 2057 C C . PRO A 1 273 ? 21.488 7.063 -8.986 1.00 84.50 273 PRO A C 1
ATOM 2059 O O . PRO A 1 273 ? 21.054 5.923 -8.860 1.00 84.50 273 PRO A O 1
ATOM 2062 N N . GLU A 1 274 ? 21.684 7.867 -7.937 1.00 85.62 274 GLU A N 1
ATOM 2063 C CA . GLU A 1 274 ? 21.352 7.495 -6.556 1.00 85.62 274 GLU A CA 1
ATOM 2064 C C . GLU A 1 274 ? 19.841 7.324 -6.343 1.00 85.62 274 GLU A C 1
ATOM 2066 O O . GLU A 1 274 ? 19.433 6.490 -5.539 1.00 85.62 274 GLU A O 1
ATOM 2071 N N . ASP A 1 275 ? 18.998 8.032 -7.105 1.00 88.56 275 ASP A N 1
ATOM 2072 C CA . ASP A 1 275 ? 17.541 7.853 -7.041 1.00 88.56 275 ASP A CA 1
ATOM 2073 C C . ASP A 1 275 ? 17.113 6.452 -7.524 1.00 88.56 275 ASP A C 1
ATOM 2075 O O . ASP A 1 275 ? 16.003 6.008 -7.239 1.00 88.56 275 ASP A O 1
ATOM 2079 N N . LEU A 1 276 ? 17.980 5.711 -8.229 1.00 91.50 276 LEU A N 1
ATOM 2080 C CA . LEU A 1 276 ? 17.695 4.329 -8.633 1.00 91.50 276 LEU A CA 1
ATOM 2081 C C . LEU A 1 276 ? 17.649 3.371 -7.433 1.00 91.50 276 LEU A C 1
ATOM 2083 O O . LEU A 1 276 ? 17.087 2.284 -7.557 1.00 91.50 276 LEU A O 1
ATOM 2087 N N . ASP A 1 277 ? 18.159 3.767 -6.263 1.00 91.44 277 ASP A N 1
ATOM 2088 C CA . ASP A 1 277 ? 17.970 3.010 -5.020 1.00 91.44 277 ASP A CA 1
ATOM 2089 C C . ASP A 1 277 ? 16.495 2.993 -4.576 1.00 91.44 277 ASP A C 1
ATOM 2091 O O . ASP A 1 277 ? 16.068 2.082 -3.858 1.00 91.44 277 ASP A O 1
ATOM 2095 N N . ASP A 1 278 ? 15.677 3.944 -5.046 1.00 93.06 278 ASP A N 1
ATOM 2096 C CA . ASP A 1 278 ? 14.230 3.912 -4.829 1.00 93.06 278 ASP A CA 1
ATOM 2097 C C . ASP A 1 278 ? 13.574 2.741 -5.565 1.00 93.06 278 ASP A C 1
ATOM 2099 O O . ASP A 1 278 ? 12.632 2.148 -5.037 1.00 93.06 278 ASP A O 1
ATOM 2103 N N . LEU A 1 279 ? 14.101 2.325 -6.725 1.00 94.12 279 LEU A N 1
ATOM 2104 C CA . LEU A 1 279 ? 13.584 1.152 -7.436 1.00 94.12 279 LEU A CA 1
ATOM 2105 C C . LEU A 1 279 ? 13.782 -0.138 -6.650 1.00 94.12 279 LEU A C 1
ATOM 2107 O O . LEU A 1 279 ? 12.911 -1.005 -6.691 1.00 94.12 279 LEU A O 1
ATOM 2111 N N . ASP A 1 280 ? 14.878 -0.268 -5.901 1.00 93.69 280 ASP A N 1
ATOM 2112 C CA . ASP A 1 280 ? 15.086 -1.435 -5.043 1.00 93.69 280 ASP A CA 1
ATOM 2113 C C . ASP A 1 280 ? 14.033 -1.485 -3.921 1.00 93.69 280 ASP A C 1
ATOM 2115 O O . ASP A 1 280 ? 13.458 -2.545 -3.659 1.00 93.69 280 ASP A O 1
ATOM 2119 N N . ARG A 1 281 ? 13.686 -0.335 -3.326 1.00 96.06 281 ARG A N 1
ATOM 2120 C CA . ARG A 1 281 ? 12.612 -0.241 -2.316 1.00 96.06 281 ARG A CA 1
ATOM 2121 C C . ARG A 1 281 ? 11.238 -0.544 -2.910 1.00 96.06 281 ARG A C 1
ATOM 2123 O O . ARG A 1 281 ? 10.449 -1.273 -2.306 1.00 96.06 281 ARG A O 1
ATOM 2130 N N . ILE A 1 282 ? 10.956 -0.023 -4.103 1.00 97.25 282 ILE A N 1
ATOM 2131 C CA . ILE A 1 282 ? 9.694 -0.264 -4.813 1.00 97.25 282 ILE A CA 1
ATOM 2132 C C . ILE A 1 282 ? 9.590 -1.733 -5.244 1.00 97.25 282 ILE A C 1
ATOM 2134 O O . ILE A 1 282 ? 8.521 -2.331 -5.132 1.00 97.25 282 ILE A O 1
ATOM 2138 N N . ARG A 1 283 ? 10.695 -2.371 -5.647 1.00 96.12 283 ARG A N 1
ATOM 2139 C CA . ARG A 1 283 ? 10.750 -3.819 -5.900 1.00 96.12 283 ARG A CA 1
ATOM 2140 C C . ARG A 1 283 ? 10.403 -4.616 -4.645 1.00 96.12 283 ARG A C 1
ATOM 2142 O O . ARG A 1 283 ? 9.634 -5.575 -4.719 1.00 96.12 283 ARG A O 1
ATOM 2149 N N . ASP A 1 284 ? 10.932 -4.227 -3.491 1.00 96.12 284 ASP A N 1
ATOM 2150 C CA . ASP A 1 284 ? 10.627 -4.901 -2.229 1.00 96.12 284 ASP A CA 1
ATOM 2151 C C . ASP A 1 284 ? 9.160 -4.699 -1.812 1.00 96.12 284 ASP A C 1
ATOM 2153 O O . ASP A 1 284 ? 8.528 -5.620 -1.284 1.00 96.12 284 ASP A O 1
ATOM 2157 N N . LEU A 1 285 ? 8.579 -3.527 -2.095 1.00 96.81 285 LEU A N 1
ATOM 2158 C CA . LEU A 1 285 ? 7.141 -3.286 -1.962 1.00 96.81 285 LEU A CA 1
ATOM 2159 C C . LEU A 1 285 ? 6.327 -4.177 -2.912 1.00 96.81 285 LEU A C 1
ATOM 2161 O O . LEU A 1 285 ? 5.443 -4.894 -2.445 1.00 96.81 285 LEU A O 1
ATOM 2165 N N . ARG A 1 286 ? 6.673 -4.233 -4.204 1.00 96.81 286 ARG A N 1
ATOM 2166 C CA . ARG A 1 286 ? 6.056 -5.134 -5.195 1.00 96.81 286 ARG A CA 1
ATOM 2167 C C . ARG A 1 286 ? 6.044 -6.574 -4.719 1.00 96.81 286 ARG A C 1
ATOM 2169 O O . ARG A 1 286 ? 5.016 -7.236 -4.786 1.00 96.81 286 ARG A O 1
ATOM 2176 N N . ASN A 1 287 ? 7.166 -7.057 -4.203 1.00 95.62 287 ASN A N 1
ATOM 2177 C CA . ASN A 1 287 ? 7.280 -8.423 -3.705 1.00 95.62 287 ASN A CA 1
ATOM 2178 C C . ASN A 1 287 ? 6.385 -8.698 -2.486 1.00 95.62 287 ASN A C 1
ATOM 2180 O O . ASN A 1 287 ? 6.070 -9.857 -2.225 1.00 95.62 287 ASN A O 1
ATOM 2184 N N . ARG A 1 288 ? 5.997 -7.680 -1.711 1.00 96.38 288 ARG A N 1
ATOM 2185 C CA . ARG A 1 288 ? 4.990 -7.818 -0.647 1.00 96.38 288 ARG A CA 1
ATOM 2186 C C . ARG A 1 288 ? 3.578 -7.778 -1.227 1.00 96.38 288 ARG A C 1
ATOM 2188 O O . ARG A 1 288 ? 2.787 -8.662 -0.927 1.00 96.38 288 ARG A O 1
ATOM 2195 N N . VAL A 1 289 ? 3.302 -6.826 -2.117 1.00 95.12 289 VAL A N 1
ATOM 2196 C CA . VAL A 1 289 ? 1.991 -6.647 -2.760 1.00 95.12 289 VAL A CA 1
ATOM 2197 C C . VAL A 1 289 ? 1.575 -7.886 -3.566 1.00 95.12 289 VAL A C 1
ATOM 2199 O O . VAL A 1 289 ? 0.498 -8.426 -3.335 1.00 95.12 289 VAL A O 1
ATOM 2202 N N . MET A 1 290 ? 2.460 -8.404 -4.425 1.00 93.00 290 MET A N 1
ATOM 2203 C CA . MET A 1 290 ? 2.208 -9.545 -5.326 1.00 93.00 290 MET A CA 1
ATOM 2204 C C . MET A 1 290 ? 1.981 -10.883 -4.623 1.00 93.00 290 MET A C 1
ATOM 2206 O O . MET A 1 290 ? 1.520 -11.849 -5.231 1.00 93.00 290 MET A O 1
ATOM 2210 N N . HIS A 1 291 ? 2.360 -10.986 -3.356 1.00 92.56 291 HIS A N 1
ATOM 2211 C CA . HIS A 1 291 ? 2.227 -12.212 -2.596 1.00 92.56 291 HIS A CA 1
ATOM 2212 C C . HIS A 1 291 ? 1.295 -11.939 -1.429 1.00 92.56 291 HIS A C 1
ATOM 2214 O O . HIS A 1 291 ? 1.768 -11.621 -0.349 1.00 92.56 291 HIS A O 1
ATOM 2220 N N . ALA A 1 292 ? -0.014 -12.112 -1.635 1.00 82.69 292 ALA A N 1
ATOM 2221 C CA . ALA A 1 292 ? -1.047 -11.829 -0.629 1.00 82.69 292 ALA A CA 1
ATOM 2222 C C . ALA A 1 292 ? -0.803 -12.510 0.736 1.00 82.69 292 ALA A C 1
ATOM 2224 O O . ALA A 1 292 ? -1.209 -12.003 1.772 1.00 82.69 292 ALA A O 1
ATOM 2225 N N . ASN A 1 293 ? -0.077 -13.633 0.761 1.00 87.69 293 ASN A N 1
ATOM 2226 C CA . ASN A 1 293 ? 0.319 -14.313 2.001 1.00 87.69 293 ASN A CA 1
ATOM 2227 C C . ASN A 1 293 ? 1.486 -13.629 2.747 1.00 87.69 293 ASN A C 1
ATOM 2229 O O . ASN A 1 293 ? 1.885 -14.084 3.819 1.00 87.69 293 ASN A O 1
ATOM 2233 N N . ARG A 1 294 ? 2.098 -12.586 2.178 1.00 93.12 294 ARG A N 1
ATOM 2234 C CA . ARG A 1 294 ? 3.158 -11.791 2.802 1.00 93.12 294 ARG A CA 1
ATOM 2235 C C . ARG A 1 294 ? 2.551 -10.524 3.376 1.00 93.12 294 ARG A C 1
ATOM 2237 O O . ARG A 1 294 ? 1.897 -9.774 2.669 1.00 93.12 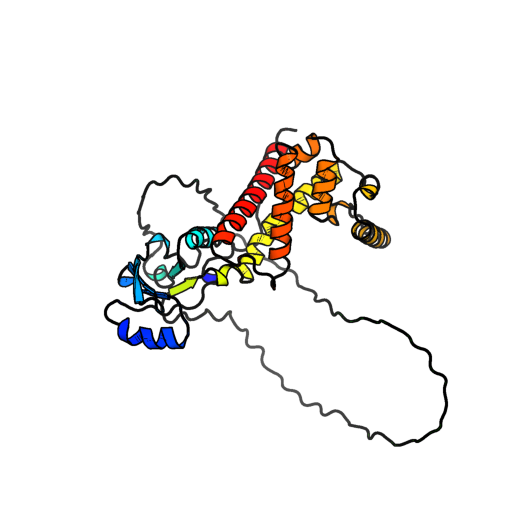294 ARG A O 1
ATOM 2244 N N . SER A 1 295 ? 2.857 -10.248 4.637 1.00 96.00 295 SER A N 1
ATOM 2245 C CA . SER A 1 295 ? 2.460 -8.993 5.269 1.00 96.00 295 SER A CA 1
ATOM 2246 C C . SER A 1 295 ? 3.102 -7.800 4.557 1.00 96.00 295 SER A C 1
ATOM 2248 O O . SER A 1 295 ? 4.332 -7.731 4.437 1.00 96.00 295 SER A O 1
ATOM 2250 N N . LEU A 1 296 ? 2.267 -6.856 4.134 1.00 96.06 296 LEU A N 1
ATOM 2251 C CA . LEU A 1 296 ? 2.663 -5.519 3.718 1.00 96.06 296 LEU A CA 1
ATOM 2252 C C . LEU A 1 296 ? 3.333 -4.769 4.878 1.00 96.06 296 LEU A C 1
ATOM 2254 O O . LEU A 1 296 ? 4.430 -4.235 4.717 1.00 96.06 296 LEU A O 1
ATOM 2258 N N . VAL A 1 297 ? 2.717 -4.819 6.060 1.00 96.75 297 VAL A N 1
ATOM 2259 C CA . VAL A 1 297 ? 3.120 -4.116 7.284 1.00 96.75 297 VAL A CA 1
ATOM 2260 C C . VAL A 1 297 ? 3.161 -5.119 8.437 1.00 96.75 297 VAL A C 1
ATOM 2262 O O . VAL A 1 297 ? 2.169 -5.795 8.712 1.00 96.75 297 VAL A O 1
ATOM 2265 N N . ARG A 1 298 ? 4.300 -5.241 9.132 1.00 95.00 298 ARG A N 1
ATOM 2266 C CA . ARG A 1 298 ? 4.417 -6.130 10.307 1.00 95.00 298 ARG A CA 1
ATOM 2267 C C . ARG A 1 298 ? 4.216 -5.373 11.608 1.00 95.00 298 ARG A C 1
ATOM 2269 O O . ARG A 1 298 ? 3.687 -5.928 12.568 1.00 95.00 298 ARG A O 1
ATOM 2276 N N . ARG A 1 299 ? 4.696 -4.134 11.655 1.00 96.12 299 ARG A N 1
ATOM 2277 C CA . ARG A 1 299 ? 4.598 -3.230 12.800 1.00 96.12 299 ARG A CA 1
ATOM 2278 C C . ARG A 1 299 ? 4.195 -1.841 12.326 1.00 96.12 299 ARG A C 1
ATOM 2280 O O . ARG A 1 299 ? 4.367 -1.518 11.156 1.00 96.12 299 ARG A O 1
ATOM 2287 N N . ARG A 1 300 ? 3.689 -1.014 13.243 1.00 95.50 300 ARG A N 1
ATOM 2288 C CA . ARG A 1 300 ? 3.221 0.344 12.931 1.00 95.50 300 ARG A CA 1
ATOM 2289 C C . ARG A 1 300 ? 4.295 1.183 12.234 1.00 95.50 300 ARG A C 1
ATOM 2291 O O . ARG A 1 300 ? 3.981 1.923 11.312 1.00 95.50 300 ARG A O 1
ATOM 2298 N N . GLU A 1 301 ? 5.560 1.022 12.617 1.00 95.25 301 GLU A N 1
ATOM 2299 C CA . GLU A 1 301 ? 6.671 1.766 12.017 1.00 95.25 301 GLU A CA 1
ATOM 2300 C C . GLU A 1 301 ? 6.860 1.446 10.523 1.00 95.25 301 GLU A C 1
ATOM 2302 O O . GLU A 1 301 ? 7.315 2.302 9.766 1.00 95.25 301 GLU A O 1
ATOM 2307 N N . ASP A 1 302 ? 6.459 0.250 10.074 1.00 96.50 302 ASP A N 1
ATOM 2308 C CA . ASP A 1 302 ? 6.572 -0.159 8.670 1.00 96.50 302 ASP A CA 1
ATOM 2309 C C . ASP A 1 302 ? 5.539 0.559 7.770 1.00 96.50 302 ASP A C 1
ATOM 2311 O O . ASP A 1 302 ? 5.699 0.572 6.544 1.00 96.50 302 ASP A O 1
ATOM 2315 N N . ILE A 1 303 ? 4.490 1.165 8.351 1.00 97.25 303 ILE A N 1
ATOM 2316 C CA . ILE A 1 303 ? 3.480 1.937 7.609 1.00 97.25 303 ILE A CA 1
ATOM 2317 C C . ILE A 1 303 ? 4.139 3.138 6.933 1.00 97.25 303 ILE A C 1
ATOM 2319 O O . ILE A 1 303 ? 3.984 3.312 5.728 1.00 97.25 303 ILE A O 1
ATOM 2323 N N . GLY A 1 304 ? 4.938 3.910 7.679 1.00 96.56 304 GLY A N 1
ATOM 2324 C CA . GLY A 1 304 ? 5.617 5.095 7.145 1.00 96.56 304 GLY A CA 1
ATOM 2325 C C . GLY A 1 304 ? 6.543 4.749 5.980 1.00 96.56 304 GLY A C 1
ATOM 2326 O O . GLY A 1 304 ? 6.467 5.362 4.924 1.00 96.56 304 GLY A O 1
ATOM 2327 N N . THR A 1 305 ? 7.343 3.684 6.112 1.00 96.44 305 THR A N 1
ATOM 2328 C CA . THR A 1 305 ? 8.202 3.210 5.011 1.00 96.44 305 THR A CA 1
ATOM 2329 C C . THR A 1 305 ? 7.395 2.785 3.784 1.00 96.44 305 THR A C 1
ATOM 2331 O O . THR A 1 305 ? 7.837 2.980 2.652 1.00 96.44 305 THR A O 1
ATOM 2334 N N . THR A 1 306 ? 6.220 2.188 3.989 1.00 96.94 306 THR A N 1
ATOM 2335 C CA . THR A 1 306 ? 5.344 1.766 2.892 1.00 96.94 306 THR A CA 1
ATOM 2336 C C . THR A 1 306 ? 4.762 2.978 2.167 1.00 96.94 306 THR A C 1
ATOM 2338 O O . THR A 1 306 ? 4.921 3.057 0.952 1.00 96.94 306 THR A O 1
ATOM 2341 N N . LEU A 1 307 ? 4.194 3.944 2.895 1.00 96.75 307 LEU A N 1
ATOM 2342 C CA . LEU A 1 307 ? 3.643 5.180 2.327 1.00 96.75 307 LEU A CA 1
ATOM 2343 C C . LEU A 1 307 ? 4.708 5.997 1.591 1.00 96.75 307 LEU A C 1
ATOM 2345 O O . LEU A 1 307 ? 4.524 6.307 0.420 1.00 96.75 307 LEU A O 1
ATOM 2349 N N . GLU A 1 308 ? 5.878 6.215 2.199 1.00 96.81 308 GLU A N 1
ATOM 2350 C CA . GLU A 1 308 ? 6.994 6.910 1.542 1.00 96.81 308 GLU A CA 1
ATOM 2351 C C . GLU A 1 308 ? 7.429 6.217 0.239 1.00 96.81 308 GLU A C 1
ATOM 2353 O O . GLU A 1 308 ? 7.833 6.873 -0.719 1.00 96.81 308 GLU A O 1
ATOM 2358 N N . THR A 1 309 ? 7.375 4.881 0.182 1.00 96.94 309 THR A N 1
ATOM 2359 C CA . THR A 1 309 ? 7.727 4.130 -1.035 1.00 96.94 309 THR A CA 1
ATOM 2360 C C . THR A 1 309 ? 6.666 4.304 -2.125 1.00 96.94 309 THR A C 1
ATOM 2362 O O . THR A 1 309 ? 7.019 4.439 -3.297 1.00 96.94 309 THR A O 1
ATOM 2365 N N . VAL A 1 310 ? 5.384 4.335 -1.751 1.00 96.56 310 VAL A N 1
ATOM 2366 C CA . VAL A 1 310 ? 4.266 4.597 -2.673 1.00 96.56 310 VAL A CA 1
ATOM 2367 C C . VAL A 1 310 ? 4.342 6.023 -3.214 1.00 96.56 310 VAL A C 1
ATOM 2369 O O . VAL A 1 310 ? 4.324 6.209 -4.428 1.00 96.56 310 VAL A O 1
ATOM 2372 N N . GLU A 1 311 ? 4.533 7.018 -2.347 1.00 95.94 311 GLU A N 1
ATOM 2373 C CA . GLU A 1 311 ? 4.704 8.424 -2.734 1.00 95.94 311 GLU A CA 1
ATOM 2374 C C . GLU A 1 311 ? 5.880 8.617 -3.697 1.00 95.94 311 GLU A C 1
ATOM 2376 O O . GLU A 1 311 ? 5.775 9.350 -4.682 1.00 95.94 311 GLU A O 1
ATOM 2381 N N . ARG A 1 312 ? 7.005 7.926 -3.464 1.00 95.88 312 ARG A N 1
ATOM 2382 C CA . ARG A 1 312 ? 8.149 7.943 -4.389 1.00 95.88 312 ARG A CA 1
ATOM 2383 C C . ARG A 1 312 ? 7.794 7.356 -5.750 1.00 95.88 312 ARG A C 1
ATOM 2385 O O . ARG A 1 312 ? 8.175 7.945 -6.761 1.00 95.88 312 ARG A O 1
ATOM 2392 N N . ALA A 1 313 ? 7.073 6.234 -5.787 1.00 96.44 313 ALA A N 1
ATOM 2393 C CA . ALA A 1 313 ? 6.634 5.613 -7.035 1.00 96.44 313 ALA A CA 1
ATOM 2394 C C . ALA A 1 313 ? 5.703 6.544 -7.829 1.00 96.44 313 ALA A C 1
ATOM 2396 O O . ALA A 1 313 ? 5.963 6.800 -9.004 1.00 96.44 313 ALA A O 1
ATOM 2397 N N . VAL A 1 314 ? 4.692 7.125 -7.174 1.00 95.75 314 VAL A N 1
ATOM 2398 C CA . VAL A 1 314 ? 3.783 8.114 -7.781 1.00 95.75 314 VAL A CA 1
ATOM 2399 C C . VAL A 1 314 ? 4.566 9.327 -8.285 1.00 95.75 314 VAL A C 1
ATOM 2401 O O . VAL A 1 314 ? 4.455 9.704 -9.449 1.00 95.75 314 VAL A O 1
ATOM 2404 N N . GLY A 1 315 ? 5.451 9.887 -7.459 1.00 94.94 315 GLY A N 1
ATOM 2405 C CA . GLY A 1 315 ? 6.265 11.034 -7.849 1.00 94.94 315 GLY A CA 1
ATOM 2406 C C . GLY A 1 315 ? 7.208 10.746 -9.024 1.00 94.94 315 GLY A C 1
ATOM 2407 O O . GLY A 1 315 ? 7.521 11.661 -9.786 1.00 94.94 315 GLY A O 1
ATOM 2408 N N . LEU A 1 316 ? 7.688 9.507 -9.191 1.00 94.56 316 LEU A N 1
ATOM 2409 C CA . LEU A 1 316 ? 8.459 9.093 -10.371 1.00 94.56 316 LEU A CA 1
ATOM 2410 C C . LEU A 1 316 ? 7.582 9.078 -11.627 1.00 94.56 316 LEU A C 1
ATOM 2412 O O . LEU A 1 316 ? 7.976 9.665 -12.636 1.00 94.56 316 LEU A O 1
ATOM 2416 N N . ILE A 1 317 ? 6.388 8.484 -11.542 1.00 95.56 317 ILE A N 1
ATOM 2417 C CA . ILE A 1 317 ? 5.406 8.444 -12.636 1.00 95.56 317 ILE A CA 1
ATOM 2418 C C . ILE A 1 317 ? 5.055 9.867 -13.092 1.00 95.56 317 ILE A C 1
ATOM 2420 O O . ILE A 1 317 ? 5.172 10.192 -14.275 1.00 95.56 317 ILE A O 1
ATOM 2424 N N . GLU A 1 318 ? 4.699 10.751 -12.159 1.00 94.88 318 GLU A N 1
ATOM 2425 C CA . GLU A 1 318 ? 4.328 12.138 -12.459 1.00 94.88 318 GLU A CA 1
ATOM 2426 C C . GLU A 1 318 ? 5.459 12.914 -13.142 1.00 94.88 318 GLU A C 1
ATOM 2428 O O . GLU A 1 318 ? 5.232 13.621 -14.131 1.00 94.88 318 GLU A O 1
ATOM 2433 N N . ARG A 1 319 ? 6.697 12.775 -12.647 1.00 94.44 319 ARG A N 1
ATOM 2434 C CA . ARG A 1 319 ? 7.867 13.437 -13.245 1.00 94.44 319 ARG A CA 1
ATOM 2435 C C . ARG A 1 319 ? 8.163 12.909 -14.639 1.00 94.44 319 ARG A C 1
ATOM 2437 O O . ARG A 1 319 ? 8.428 13.710 -15.533 1.00 94.44 319 ARG A O 1
ATOM 2444 N N . ALA A 1 320 ? 8.099 11.596 -14.833 1.00 93.06 320 ALA A N 1
ATOM 2445 C CA . ALA A 1 320 ? 8.329 10.975 -16.130 1.00 93.06 320 ALA A CA 1
ATOM 2446 C C . ALA A 1 320 ? 7.270 11.387 -17.168 1.00 93.06 320 ALA A C 1
ATOM 2448 O O . ALA A 1 320 ? 7.599 11.643 -18.328 1.00 93.06 320 ALA A O 1
ATOM 2449 N N . ASN A 1 321 ? 6.010 11.514 -16.746 1.00 92.25 321 ASN A N 1
ATOM 2450 C CA . ASN A 1 321 ? 4.919 11.985 -17.600 1.00 92.25 321 ASN A CA 1
ATOM 2451 C C . ASN A 1 321 ? 5.022 13.490 -17.898 1.00 92.25 321 ASN A C 1
ATOM 2453 O O . ASN A 1 321 ? 4.732 13.917 -19.013 1.00 92.25 321 ASN A O 1
ATOM 2457 N N . SER A 1 322 ? 5.488 14.296 -16.940 1.00 91.31 322 SER A N 1
ATOM 2458 C CA . SER A 1 322 ? 5.674 15.744 -17.123 1.00 91.31 322 SER A CA 1
ATOM 2459 C C . SER A 1 322 ? 6.886 16.085 -17.996 1.00 91.31 322 SER A C 1
ATOM 2461 O O . SER A 1 322 ? 6.834 17.026 -18.786 1.00 91.31 322 SER A O 1
ATOM 2463 N N . GLY A 1 323 ? 7.982 15.328 -17.872 1.00 79.25 323 GLY A N 1
ATOM 2464 C CA . GLY A 1 323 ? 9.195 15.514 -18.677 1.00 79.25 323 GLY A CA 1
ATOM 2465 C C . GLY A 1 323 ? 8.980 15.209 -20.160 1.00 79.25 323 GLY A C 1
ATOM 2466 O O . GLY A 1 323 ? 9.555 15.877 -21.013 1.00 79.25 323 GLY A O 1
ATOM 2467 N N . ALA A 1 324 ? 8.071 14.281 -20.471 1.00 59.78 324 ALA A N 1
ATOM 2468 C CA . ALA A 1 324 ? 7.700 13.925 -21.839 1.00 59.78 324 ALA A CA 1
ATOM 2469 C C . ALA A 1 324 ? 7.011 15.058 -22.624 1.00 59.78 324 ALA A C 1
ATOM 2471 O O . ALA A 1 324 ? 6.871 14.953 -23.835 1.00 59.78 324 ALA A O 1
ATOM 2472 N N . ALA A 1 325 ? 6.559 16.125 -21.955 1.00 51.22 325 ALA A N 1
ATOM 2473 C CA . ALA A 1 325 ? 5.891 17.253 -22.602 1.00 51.22 325 ALA A CA 1
ATOM 2474 C C . ALA A 1 325 ? 6.862 18.290 -23.210 1.00 51.22 325 ALA A C 1
ATOM 2476 O O . ALA A 1 325 ? 6.402 19.250 -23.829 1.00 51.22 325 ALA A O 1
ATOM 2477 N N . PHE A 1 326 ? 8.177 18.134 -23.012 1.00 43.34 326 PHE A N 1
ATOM 2478 C CA . PHE A 1 326 ? 9.195 19.117 -23.410 1.00 43.34 326 PHE A CA 1
ATOM 2479 C C . PHE A 1 326 ? 10.211 18.619 -24.454 1.00 43.34 326 PHE A C 1
ATOM 2481 O O . PHE A 1 326 ? 11.093 19.394 -24.831 1.00 43.34 326 PHE A O 1
ATOM 2488 N N . GLU A 1 327 ? 10.073 17.384 -24.941 1.00 44.06 327 GLU A N 1
ATOM 2489 C CA . GLU A 1 327 ? 10.823 16.831 -26.085 1.00 44.06 327 GLU A CA 1
ATOM 2490 C C . GLU A 1 327 ? 9.912 16.663 -27.307 1.00 44.06 327 GLU A C 1
ATOM 2492 O O . GLU A 1 327 ? 10.386 16.953 -28.430 1.00 44.06 327 GLU A O 1
#